Protein AF-A0A7T8GUB8-F1 (afdb_monomer)

Nearest PDB structures (foldseek):
  6sh2-assembly1_AAA  TM=8.951E-01  e=3.452E-13  Homo sapiens
  4cth-assembly1_A-2  TM=9.187E-01  e=1.047E-12  Homo sapiens
  5v48-assembly1_B  TM=8.991E-01  e=7.402E-12  Oryctolagus cuniculus
  6svy-assembly1_A  TM=8.932E-01  e=1.256E-11  Homo sapiens
  3dwb-assembly1_A  TM=8.932E-01  e=3.251E-11  Homo sapiens

Secondary structure (DSSP, 8-state):
-HHHHHTT--STTTEEEEEEEETTEEEEEEEEEEE---SS-HHHHTTGGGSHHHHHHHHHHHHHHHHTT--HHHHHHHHHHHHHHHHHHHHHSPPTTGGG-TTTT--EEEHHHHTTTSTT--HHHHHHHHS-TTT----TT-EEEES-HHHHHHHHHHHHHS-HHHHHHHHHHHHHHHHGGGS-HHHHHHHHHHHHHHH---SPPPHHHHHHHHGGGGHHHHHHHHHHHH-TT--TTSSHHHHHHT--

Sequence (248 aa):
MFKFRAAGHSTGYLLSFYISTDMKNSTYRVMAFDQAHLGLSREYLVKGFDAEYVNFYYDYMQRVAILLGATPEEAKKQMKESLLFEMKLAAASLPKEERRNASKLYNPMRLRDMDDLLPGVNFTNYVNKILTKDIIQVDEDERVIVGTPIYLRRLADILKKEPKRIVANYLLGRIAREGFFLLNKAAREISLSYRKNLTGTQADTPRWKKCVGASGTLGSVLGHLYMQIQHAGYGQVHQKGVQENSAR

Solvent-accessible surface area (backbone atoms only — not comparable to full-atom values): 14069 Å² total; per-residue (Å²): 106,69,71,42,43,77,72,71,45,80,67,31,70,76,40,26,74,48,79,41,67,31,92,92,42,78,91,40,75,34,48,34,35,33,56,43,61,68,95,60,60,48,86,42,38,64,54,36,78,80,28,67,69,42,47,51,50,51,54,44,47,25,54,52,36,36,76,74,69,40,51,73,69,53,15,53,54,55,41,49,51,22,48,55,50,50,28,51,54,30,62,46,38,82,58,74,74,73,62,68,44,61,74,76,35,60,40,75,44,34,33,58,64,47,27,79,32,29,71,96,46,63,46,39,62,52,48,39,70,72,39,56,70,92,80,47,76,68,59,48,74,42,68,30,33,34,38,38,60,67,27,40,39,45,47,36,58,47,61,75,70,50,57,68,65,45,58,50,51,32,53,50,52,54,52,51,60,71,50,32,85,77,52,58,70,69,47,43,50,54,53,41,55,41,40,26,75,74,71,64,48,88,69,79,78,57,67,68,62,51,53,57,57,65,48,53,87,44,44,69,62,54,49,51,51,47,46,56,70,78,42,74,81,66,72,88,72,68,65,60,66,57,59,60,63,74,74,110

Mean predicted aligned error: 7.18 Å

Foldseek 3Di:
DLVCLVVVHAPQAAKHWDWDQDPVHRVDIFIEIEQGDAPDALVQLLVPPVRPLLVLVLVLQLLLVVVVPDDSVRSNVLSVLLSVLSSLSSVLHDDPVVLVPVVLQFDKDFQLVCCVLAPPDNRQVVVCSNDDVVPDHDDRRGIHGYRCSSSSNSSNVSVVPDDPSSVVSNVVSVRSLVCLVVDDPSSVVSVQSSCCSVPVRDDDDDPVVVVVVVCCVVVVVVVVVCCCVVVVDDDPPPPVVVVVVVVD

Organism: Caligus rogercresseyi (NCBI:txid217165)

Structure (mmCIF, N/CA/C/O backbone):
data_AF-A0A7T8GUB8-F1
#
_entry.id   AF-A0A7T8GUB8-F1
#
loop_
_atom_site.group_PDB
_atom_site.id
_atom_site.type_symbol
_atom_site.label_atom_id
_atom_site.label_alt_id
_atom_site.label_comp_id
_atom_site.label_asym_id
_atom_site.label_entity_id
_atom_site.label_seq_id
_atom_site.pdbx_PDB_ins_code
_atom_site.Cartn_x
_atom_site.Cartn_y
_atom_site.Cartn_z
_atom_site.occupancy
_atom_site.B_iso_or_equiv
_atom_site.auth_seq_id
_atom_site.auth_comp_id
_atom_site.auth_asym_id
_atom_site.auth_atom_id
_atom_site.pdbx_PDB_model_num
ATOM 1 N N . MET A 1 1 ? -9.683 2.812 -8.225 1.00 63.81 1 MET A N 1
ATOM 2 C CA . MET A 1 1 ? -8.238 3.127 -8.259 1.00 63.81 1 MET A CA 1
ATOM 3 C C . MET A 1 1 ? -7.946 4.432 -9.009 1.00 63.81 1 MET A C 1
ATOM 5 O O . MET A 1 1 ? -7.454 5.348 -8.373 1.00 63.81 1 MET A O 1
ATOM 9 N N . PHE A 1 2 ? -8.323 4.598 -10.287 1.00 77.38 2 PHE A N 1
ATOM 10 C CA . PHE A 1 2 ? -8.011 5.825 -11.058 1.00 77.38 2 PHE A CA 1
ATOM 11 C C . PHE A 1 2 ? -8.540 7.138 -10.461 1.00 77.38 2 PHE A C 1
ATOM 13 O O . PHE A 1 2 ? -7.811 8.120 -10.418 1.00 77.38 2 PHE A O 1
ATOM 20 N N . LYS A 1 3 ? -9.772 7.149 -9.928 1.00 79.62 3 LYS A N 1
ATOM 21 C CA . LYS A 1 3 ? -10.324 8.333 -9.241 1.00 79.62 3 LYS A CA 1
ATOM 22 C C . LYS A 1 3 ? -9.452 8.786 -8.062 1.00 79.62 3 LYS A C 1
ATOM 24 O O . LYS A 1 3 ? -9.287 9.976 -7.848 1.00 79.62 3 LYS A O 1
ATOM 29 N N . PHE A 1 4 ? -8.860 7.837 -7.334 1.00 77.62 4 PHE A N 1
ATOM 30 C CA . PHE A 1 4 ? -7.972 8.136 -6.211 1.00 77.62 4 PHE A CA 1
ATOM 31 C C . PHE A 1 4 ? -6.640 8.711 -6.683 1.00 77.62 4 PHE A C 1
ATOM 33 O O . PHE A 1 4 ? -6.175 9.691 -6.114 1.00 77.62 4 PHE A O 1
ATOM 40 N N . ARG A 1 5 ? -6.081 8.176 -7.776 1.00 79.56 5 ARG A N 1
ATOM 41 C CA . ARG A 1 5 ? -4.874 8.732 -8.399 1.00 79.56 5 ARG A CA 1
ATOM 42 C C . ARG A 1 5 ? -5.082 10.172 -8.867 1.00 79.56 5 ARG A C 1
ATOM 44 O O . ARG A 1 5 ? -4.229 11.010 -8.604 1.00 79.56 5 ARG A O 1
ATOM 51 N N . ALA A 1 6 ? -6.217 10.459 -9.507 1.00 80.56 6 ALA A N 1
ATOM 52 C CA . ALA A 1 6 ? -6.576 11.814 -9.932 1.00 80.56 6 ALA A CA 1
ATOM 53 C C . ALA A 1 6 ? -6.726 12.785 -8.744 1.00 80.56 6 ALA A C 1
ATOM 55 O O . ALA A 1 6 ? -6.393 13.956 -8.866 1.00 80.56 6 ALA A O 1
ATOM 56 N N . ALA A 1 7 ? -7.161 12.287 -7.583 1.00 81.19 7 ALA A N 1
ATOM 57 C CA . ALA A 1 7 ? -7.207 13.040 -6.329 1.00 81.19 7 ALA A CA 1
ATOM 58 C C . ALA A 1 7 ? -5.852 13.103 -5.585 1.00 81.19 7 ALA A C 1
ATOM 60 O O . ALA A 1 7 ? -5.789 13.612 -4.470 1.00 81.19 7 ALA A O 1
ATOM 61 N N . GLY A 1 8 ? -4.768 12.587 -6.174 1.00 79.69 8 GLY A N 1
ATOM 62 C CA . GLY A 1 8 ? -3.418 12.642 -5.605 1.00 79.69 8 GLY A CA 1
ATOM 63 C C . GLY A 1 8 ? -3.060 11.507 -4.639 1.00 79.69 8 GLY A C 1
ATOM 64 O O . GLY A 1 8 ? -1.964 11.516 -4.086 1.00 79.69 8 GLY A O 1
ATOM 65 N N . HIS A 1 9 ? -3.928 10.511 -4.451 1.00 82.00 9 HIS A N 1
ATOM 66 C CA . HIS A 1 9 ? -3.636 9.358 -3.596 1.00 82.00 9 HIS A CA 1
ATOM 67 C C . HIS A 1 9 ? -2.752 8.317 -4.292 1.00 82.00 9 HIS A C 1
ATOM 69 O O . HIS A 1 9 ? -2.694 8.226 -5.526 1.00 82.00 9 HIS A O 1
ATOM 75 N N . SER A 1 10 ? -2.089 7.492 -3.477 1.00 78.12 10 SER A N 1
ATOM 76 C CA . SER A 1 10 ? -1.303 6.353 -3.947 1.00 78.12 10 SER A CA 1
ATOM 77 C C . SER A 1 10 ? -2.175 5.338 -4.696 1.00 78.12 10 SER A C 1
ATOM 79 O O . SER A 1 10 ? -3.361 5.168 -4.419 1.00 78.12 10 SER A O 1
ATOM 81 N N . THR A 1 11 ? -1.592 4.623 -5.656 1.00 78.12 11 THR A N 1
ATOM 82 C CA . THR A 1 11 ? -2.223 3.452 -6.291 1.00 78.12 11 THR A CA 1
ATOM 83 C C . THR A 1 11 ? -1.732 2.132 -5.693 1.00 78.12 11 THR A C 1
ATOM 85 O O . THR A 1 11 ? -2.279 1.082 -6.017 1.00 78.12 11 THR A O 1
ATOM 88 N N . GLY A 1 12 ? -0.763 2.180 -4.771 1.00 86.75 12 GLY A N 1
ATOM 89 C CA . GLY A 1 12 ? 0.000 1.037 -4.259 1.00 86.75 12 GLY A CA 1
ATOM 90 C C . GLY A 1 12 ? -0.728 0.068 -3.317 1.00 86.75 12 GLY A C 1
ATOM 91 O O . GLY A 1 12 ? -0.065 -0.685 -2.605 1.00 86.75 12 GLY A O 1
ATOM 92 N N . TYR A 1 13 ? -2.062 0.107 -3.238 1.00 91.62 13 TYR A N 1
ATOM 93 C CA . TYR A 1 13 ? -2.831 -0.634 -2.224 1.00 91.62 13 TYR A CA 1
ATOM 94 C C . TYR A 1 13 ? -3.116 -2.098 -2.583 1.00 91.62 13 TYR A C 1
ATOM 96 O O . TYR A 1 13 ? -3.301 -2.911 -1.688 1.00 91.62 13 TYR A O 1
ATOM 104 N N . LEU A 1 14 ? -3.189 -2.436 -3.875 1.00 94.06 14 LEU A N 1
ATOM 105 C CA . LEU A 1 14 ? -3.386 -3.821 -4.346 1.00 94.06 14 LEU A CA 1
ATOM 106 C C . LEU A 1 14 ? -2.170 -4.339 -5.109 1.00 94.06 14 LEU A C 1
ATOM 108 O O . LEU A 1 14 ? -1.840 -5.514 -5.017 1.00 94.06 14 LEU A O 1
ATOM 112 N N . LEU A 1 15 ? -1.486 -3.456 -5.823 1.00 93.38 15 LEU A N 1
ATOM 113 C CA . LEU A 1 15 ? -0.214 -3.695 -6.487 1.00 93.38 15 LEU A CA 1
ATOM 114 C C . LEU A 1 15 ? 0.552 -2.375 -6.473 1.00 93.38 15 LEU A C 1
ATOM 116 O O . LEU A 1 15 ? -0.067 -1.312 -6.558 1.00 93.38 15 LEU A O 1
ATOM 120 N N . SER A 1 16 ? 1.869 -2.434 -6.322 1.00 93.06 16 SER A N 1
ATOM 121 C CA . SER A 1 16 ? 2.723 -1.250 -6.383 1.00 93.06 16 SER A CA 1
ATOM 122 C C . SER A 1 16 ? 3.116 -0.966 -7.829 1.00 93.06 16 SER A C 1
ATOM 124 O O . SER A 1 16 ? 3.350 -1.901 -8.590 1.00 93.06 16 SER A O 1
ATOM 126 N N . PHE A 1 17 ? 3.187 0.313 -8.191 1.00 92.69 17 PHE A N 1
ATOM 127 C CA . PHE A 1 17 ? 3.698 0.798 -9.471 1.00 92.69 17 PHE A CA 1
ATOM 128 C C . PHE A 1 17 ? 4.631 1.975 -9.203 1.00 92.69 17 PHE A C 1
ATOM 130 O O . PHE A 1 17 ? 4.260 2.906 -8.480 1.00 92.69 17 PHE A O 1
ATOM 137 N N . TYR A 1 18 ? 5.829 1.940 -9.774 1.00 91.94 18 TYR A N 1
ATOM 138 C CA . TYR A 1 18 ? 6.814 3.008 -9.644 1.00 91.94 18 TYR A CA 1
ATOM 139 C C . TYR A 1 18 ? 7.793 2.993 -10.818 1.00 91.94 18 TYR A C 1
ATOM 141 O O . TYR A 1 18 ? 7.930 2.001 -11.526 1.00 91.94 18 TYR A O 1
ATOM 149 N N . ILE A 1 19 ? 8.494 4.107 -11.015 1.00 92.25 19 ILE A N 1
ATOM 150 C CA . ILE A 1 19 ? 9.602 4.203 -11.967 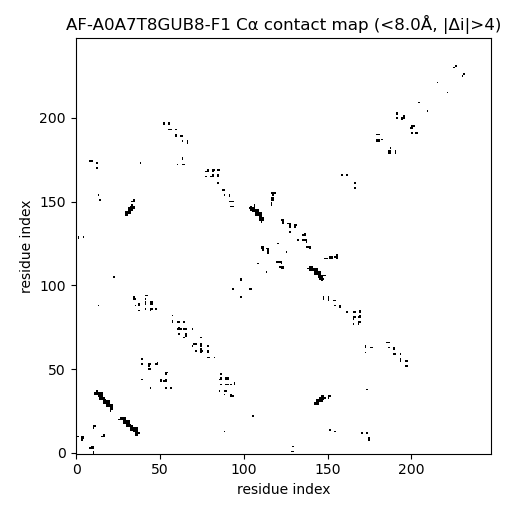1.00 92.25 19 ILE A CA 1
ATOM 151 C C . ILE A 1 19 ? 10.899 4.073 -11.174 1.00 92.25 19 ILE A C 1
ATOM 153 O O . ILE A 1 19 ? 11.121 4.814 -10.214 1.00 92.25 19 ILE A O 1
ATOM 157 N N . SER A 1 20 ? 11.763 3.143 -11.568 1.00 92.56 20 SER A N 1
ATOM 158 C CA . SER A 1 20 ? 13.071 2.937 -10.943 1.00 92.56 20 SER A CA 1
ATOM 159 C C . SER A 1 20 ? 14.186 2.901 -11.978 1.00 92.56 20 SER A C 1
ATOM 161 O O . SER A 1 20 ? 13.948 2.843 -13.180 1.00 92.56 20 SER A O 1
ATOM 163 N N . THR A 1 21 ? 15.431 2.968 -11.516 1.00 95.00 21 THR A N 1
ATOM 164 C CA . THR A 1 21 ? 16.591 2.648 -12.359 1.00 95.00 21 THR A CA 1
ATOM 165 C C . THR A 1 21 ? 16.577 1.160 -12.704 1.00 95.00 21 THR A C 1
ATOM 167 O O . THR A 1 21 ? 16.262 0.342 -11.835 1.00 95.00 21 THR A O 1
ATOM 170 N N . ASP A 1 22 ? 16.912 0.798 -13.942 1.00 95.25 22 ASP A N 1
ATOM 171 C CA . ASP A 1 22 ? 17.084 -0.608 -14.306 1.00 95.25 22 ASP A CA 1
ATOM 172 C C . ASP A 1 22 ? 18.347 -1.165 -13.633 1.00 95.25 22 ASP A C 1
ATOM 174 O O . ASP A 1 22 ? 19.455 -0.661 -13.811 1.00 95.25 22 ASP A O 1
ATOM 178 N N . MET A 1 23 ? 18.175 -2.228 -12.846 1.00 91.44 23 MET A N 1
ATOM 179 C CA . MET A 1 23 ? 19.258 -2.870 -12.101 1.00 91.44 23 MET A CA 1
ATOM 180 C C . MET A 1 23 ? 20.385 -3.395 -13.003 1.00 91.44 23 MET A C 1
ATOM 182 O O . MET A 1 23 ? 21.532 -3.446 -12.566 1.00 91.44 23 MET A O 1
ATOM 186 N N . LYS A 1 24 ? 20.077 -3.796 -14.243 1.00 93.31 24 LYS A N 1
ATOM 187 C CA . LYS A 1 24 ? 21.077 -4.290 -15.204 1.00 93.31 24 LYS A CA 1
ATOM 188 C C . LYS A 1 24 ? 21.589 -3.207 -16.151 1.00 93.31 24 LYS A C 1
ATOM 190 O O . LYS A 1 24 ? 22.562 -3.452 -16.857 1.00 93.31 24 LYS A O 1
ATOM 195 N N . ASN A 1 25 ? 20.955 -2.037 -16.181 1.00 93.75 25 ASN A N 1
ATOM 196 C CA . ASN A 1 25 ? 21.398 -0.918 -16.999 1.00 93.75 25 ASN A CA 1
ATOM 197 C C . ASN A 1 25 ? 21.061 0.422 -16.335 1.00 93.75 25 ASN A C 1
ATOM 199 O O . ASN A 1 25 ? 19.977 0.976 -16.512 1.00 93.75 25 ASN A O 1
ATOM 203 N N . SER A 1 26 ? 22.017 0.965 -15.585 1.00 93.12 26 SER A N 1
ATOM 204 C CA . SER A 1 26 ? 21.800 2.153 -14.756 1.00 93.12 26 SER A CA 1
ATOM 205 C C . SER A 1 26 ? 21.545 3.445 -15.538 1.00 93.12 26 SER A C 1
ATOM 207 O O . SER A 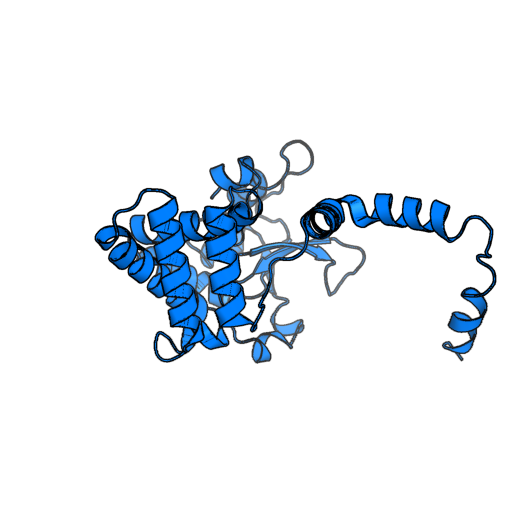1 26 ? 21.117 4.432 -14.937 1.00 93.12 26 SER A O 1
ATOM 209 N N . THR A 1 27 ? 21.766 3.451 -16.857 1.00 95.44 27 THR A N 1
ATOM 210 C CA . THR A 1 27 ? 21.468 4.601 -17.723 1.00 95.44 27 THR A CA 1
ATOM 211 C C . THR A 1 27 ? 19.989 4.688 -18.107 1.00 95.44 27 THR A C 1
ATOM 213 O O . THR A 1 27 ? 19.546 5.745 -18.553 1.00 95.44 27 THR A O 1
ATOM 216 N N . TYR A 1 28 ? 19.206 3.624 -17.880 1.00 93.62 28 TYR A N 1
ATOM 217 C CA . TYR A 1 28 ? 17.780 3.574 -18.199 1.00 93.62 28 TYR A CA 1
ATOM 218 C C . TYR A 1 28 ? 16.902 3.601 -16.947 1.00 93.62 28 TYR A C 1
ATOM 220 O O . TYR A 1 28 ? 17.217 3.043 -15.889 1.00 93.62 28 TYR A O 1
ATOM 228 N N . ARG A 1 29 ? 15.738 4.234 -17.100 1.00 94.25 29 ARG A N 1
ATOM 229 C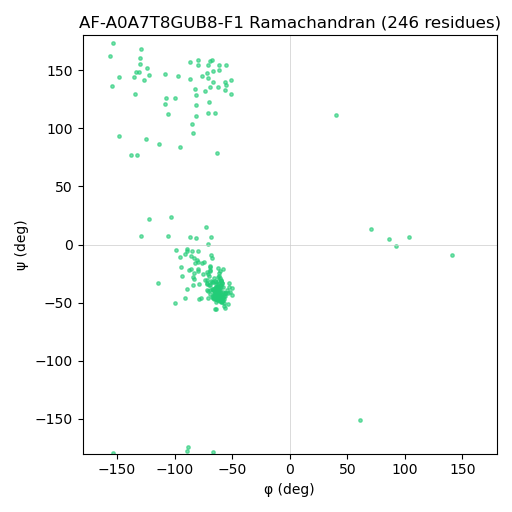 CA . ARG A 1 29 ? 14.612 4.102 -16.175 1.00 94.25 29 ARG A CA 1
ATOM 230 C C . ARG A 1 29 ? 13.639 3.077 -16.730 1.00 94.25 29 ARG A C 1
ATOM 232 O O . ARG A 1 29 ? 13.461 2.986 -17.938 1.00 94.25 29 ARG A O 1
ATOM 239 N N . VAL A 1 30 ? 13.017 2.322 -15.839 1.00 95.38 30 VAL A N 1
ATOM 240 C CA . VAL A 1 30 ? 12.049 1.289 -16.191 1.00 95.38 30 VAL A CA 1
ATOM 241 C C . VAL A 1 30 ? 10.843 1.389 -15.272 1.00 95.38 30 VAL A C 1
ATOM 243 O O . VAL A 1 30 ? 10.968 1.723 -14.087 1.00 95.38 30 VAL A O 1
ATOM 246 N N . MET A 1 31 ? 9.667 1.117 -15.826 1.00 95.38 31 MET A N 1
ATOM 247 C CA . MET A 1 31 ? 8.465 0.937 -15.027 1.00 95.38 31 MET A CA 1
ATOM 248 C C . MET A 1 31 ? 8.527 -0.403 -14.305 1.00 95.38 31 MET A C 1
ATOM 250 O O . MET A 1 31 ? 8.843 -1.439 -14.894 1.00 95.38 31 MET A O 1
ATOM 254 N N . ALA A 1 32 ? 8.227 -0.370 -13.016 1.00 95.62 32 ALA A N 1
ATOM 255 C CA . ALA A 1 32 ? 8.290 -1.523 -12.150 1.00 95.62 32 ALA A CA 1
ATOM 256 C C . ALA A 1 32 ? 6.967 -1.732 -11.415 1.00 95.62 32 ALA A C 1
ATOM 258 O O . ALA A 1 32 ? 6.320 -0.780 -10.965 1.00 95.62 32 ALA A O 1
ATOM 259 N N . PHE A 1 33 ? 6.600 -3.001 -11.272 1.00 96.50 33 PHE A N 1
ATOM 260 C CA . PHE A 1 33 ? 5.429 -3.448 -10.533 1.00 96.50 33 PHE A CA 1
ATOM 261 C C . PHE A 1 33 ? 5.822 -4.414 -9.433 1.00 96.50 33 PHE A C 1
ATOM 263 O O . PHE A 1 33 ? 6.725 -5.229 -9.609 1.00 96.50 33 PHE A O 1
ATOM 270 N N . ASP A 1 34 ? 5.120 -4.379 -8.308 1.00 96.25 34 ASP A N 1
ATOM 271 C CA . ASP A 1 34 ? 5.412 -5.284 -7.199 1.00 96.25 34 ASP A CA 1
ATOM 272 C C . ASP A 1 34 ? 4.180 -5.552 -6.323 1.00 96.25 34 ASP A C 1
ATOM 274 O O . ASP A 1 34 ? 3.083 -5.042 -6.568 1.00 96.25 34 ASP A O 1
ATOM 278 N N . GLN A 1 35 ? 4.368 -6.365 -5.284 1.00 96.25 35 GLN A N 1
ATOM 279 C CA . GLN A 1 35 ? 3.373 -6.612 -4.249 1.00 96.25 35 GLN A CA 1
ATOM 280 C C . GLN A 1 35 ? 2.887 -5.321 -3.569 1.00 96.25 35 GLN A C 1
ATOM 282 O O . GLN A 1 35 ? 3.586 -4.307 -3.539 1.00 96.25 35 GLN A O 1
ATOM 287 N N . ALA A 1 36 ? 1.668 -5.358 -3.024 1.00 95.38 36 ALA A N 1
ATOM 288 C CA . ALA A 1 36 ? 1.043 -4.202 -2.385 1.00 95.38 36 ALA A CA 1
ATOM 289 C C . ALA A 1 36 ? 1.816 -3.679 -1.166 1.00 95.38 36 ALA A C 1
ATOM 291 O O . ALA A 1 36 ? 2.465 -4.429 -0.430 1.00 95.38 36 ALA A O 1
ATOM 292 N N . HIS A 1 37 ? 1.624 -2.391 -0.878 1.00 93.19 37 HIS A N 1
ATOM 293 C CA . HIS A 1 37 ? 1.975 -1.815 0.414 1.00 93.19 37 HIS A CA 1
ATOM 294 C C . HIS A 1 37 ? 0.881 -2.104 1.449 1.00 93.19 37 HIS A C 1
ATOM 296 O O . HIS A 1 37 ? -0.211 -1.524 1.423 1.00 93.19 37 HIS A O 1
ATOM 302 N N . LEU A 1 38 ? 1.208 -2.964 2.410 1.00 95.00 38 LEU A N 1
ATOM 303 C CA . LEU A 1 38 ? 0.328 -3.335 3.517 1.00 95.00 38 LEU A CA 1
ATOM 304 C C . LEU A 1 38 ? 0.324 -2.264 4.618 1.00 95.00 38 LEU A C 1
ATOM 306 O O . LEU A 1 38 ? 1.266 -1.483 4.773 1.00 95.00 38 LEU A O 1
ATOM 310 N N . GLY A 1 39 ? -0.756 -2.193 5.390 1.00 92.75 39 GLY A N 1
ATOM 311 C CA . GLY A 1 39 ? -0.904 -1.250 6.497 1.00 92.75 39 GLY A CA 1
ATOM 312 C C . GLY A 1 39 ? -0.200 -1.649 7.774 1.00 92.75 39 GLY A C 1
ATOM 313 O O . GLY A 1 39 ? 0.132 -0.787 8.593 1.00 92.75 39 GLY A O 1
ATOM 314 N N . LEU A 1 40 ? 0.059 -2.935 7.918 1.00 94.88 40 LEU A N 1
ATOM 315 C CA . LEU A 1 40 ? 0.895 -3.499 8.954 1.00 94.88 40 LEU A CA 1
ATOM 316 C C . LEU A 1 40 ? 1.899 -4.436 8.281 1.00 94.88 40 LEU A C 1
ATOM 318 O O . LEU A 1 40 ? 1.661 -4.922 7.176 1.00 94.88 40 LEU A O 1
ATOM 322 N N . SER A 1 41 ? 3.042 -4.666 8.924 1.00 94.44 41 SER A N 1
ATOM 323 C CA . SER A 1 41 ? 4.061 -5.562 8.377 1.00 94.44 41 SER A CA 1
ATOM 324 C C . SER A 1 41 ? 3.473 -6.945 8.099 1.00 94.44 41 SER A C 1
ATOM 326 O O . SER A 1 41 ? 2.719 -7.480 8.919 1.00 94.44 41 SER A O 1
ATOM 328 N N . ARG A 1 42 ? 3.868 -7.546 6.971 1.00 95.56 42 ARG A N 1
ATOM 329 C CA . ARG A 1 42 ? 3.455 -8.900 6.584 1.00 95.56 42 ARG A CA 1
ATOM 330 C C . ARG A 1 42 ? 3.666 -9.891 7.725 1.00 95.56 42 ARG A C 1
ATOM 332 O O . ARG A 1 42 ? 2.779 -10.686 8.001 1.00 95.56 42 ARG A O 1
ATOM 339 N N . GLU A 1 43 ? 4.809 -9.805 8.407 1.00 95.00 43 GLU A N 1
ATOM 340 C CA . GLU A 1 43 ? 5.215 -10.722 9.480 1.00 95.00 43 GLU A CA 1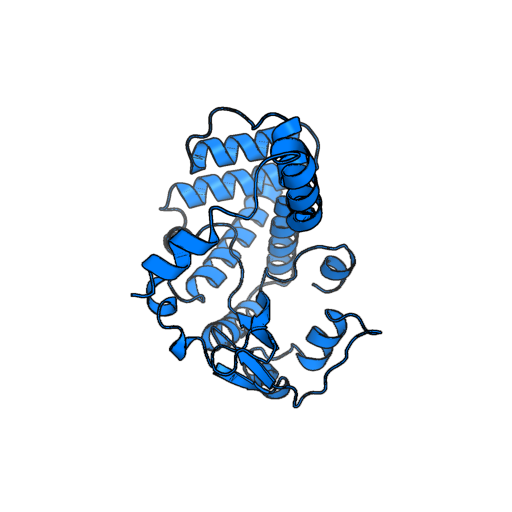
ATOM 341 C C . GLU A 1 43 ? 4.246 -10.731 10.675 1.00 95.00 43 GLU A C 1
ATOM 343 O O . GLU A 1 43 ? 4.194 -11.718 11.405 1.00 95.00 43 GLU A O 1
ATOM 348 N N . TYR A 1 44 ? 3.463 -9.663 10.861 1.00 96.31 44 TYR A N 1
ATOM 349 C CA . TYR A 1 44 ? 2.380 -9.621 11.843 1.00 96.31 44 TYR A CA 1
ATOM 350 C C . TYR A 1 44 ? 1.054 -10.084 11.242 1.00 96.31 44 TYR A C 1
ATOM 352 O O . TYR A 1 44 ? 0.375 -10.910 11.839 1.00 96.31 44 TYR A O 1
ATOM 360 N N . LEU A 1 45 ? 0.701 -9.604 10.045 1.00 97.56 45 LEU A N 1
ATOM 361 C CA . LEU A 1 45 ? -0.578 -9.931 9.403 1.00 97.56 45 LEU A CA 1
ATOM 362 C C . LEU A 1 45 ? -0.749 -11.431 9.135 1.00 97.56 45 LEU A C 1
ATOM 364 O O . LEU A 1 45 ? -1.854 -11.944 9.281 1.00 97.56 45 LEU A O 1
ATOM 368 N N . VAL A 1 46 ? 0.327 -12.151 8.800 1.00 97.19 46 VAL A N 1
ATOM 369 C CA . VAL A 1 46 ? 0.259 -13.611 8.594 1.00 97.19 46 VAL A CA 1
ATOM 370 C C . VAL A 1 46 ? 0.005 -14.399 9.883 1.00 97.19 46 VAL A C 1
ATOM 372 O O . VAL A 1 46 ? -0.428 -15.542 9.803 1.00 97.19 46 VAL A O 1
ATOM 375 N N . LYS A 1 47 ? 0.240 -13.800 11.060 1.00 96.81 47 LYS A N 1
ATOM 376 C CA . LYS A 1 47 ? -0.063 -14.400 12.373 1.00 96.81 47 LYS A CA 1
ATOM 377 C C . LYS A 1 47 ? -1.512 -14.160 12.812 1.00 96.81 47 LYS A C 1
ATOM 379 O O . LYS A 1 47 ? -1.957 -14.737 13.794 1.00 96.81 47 LYS A O 1
ATOM 384 N N . GLY A 1 48 ? -2.250 -13.302 12.106 1.00 96.19 48 GLY A N 1
ATOM 385 C CA . GLY A 1 48 ? -3.635 -12.975 12.429 1.00 96.19 48 GLY A CA 1
ATOM 386 C C . GLY A 1 48 ? -3.825 -12.342 13.805 1.00 96.19 48 GLY A C 1
ATOM 387 O O . GLY A 1 48 ? -2.951 -11.634 14.300 1.00 96.19 48 GLY A O 1
ATOM 388 N N . PHE A 1 49 ? -4.999 -12.562 14.399 1.00 96.12 49 PHE A N 1
ATOM 389 C CA . PHE A 1 49 ? -5.402 -11.931 15.661 1.00 96.12 49 PHE A CA 1
ATOM 390 C C . PHE A 1 49 ? -4.594 -12.399 16.883 1.00 96.12 49 PHE A C 1
ATOM 392 O O . PHE A 1 49 ? -4.695 -11.768 17.931 1.00 96.12 49 PHE A O 1
ATOM 399 N N . ASP A 1 50 ? -3.753 -13.427 16.750 1.00 93.88 50 ASP A N 1
ATOM 400 C CA . ASP A 1 50 ? -2.828 -13.848 17.810 1.00 93.88 50 ASP A CA 1
ATOM 401 C C . ASP A 1 50 ? -1.672 -12.850 17.985 1.00 93.88 50 ASP A C 1
ATOM 403 O O . ASP A 1 50 ? -1.069 -12.752 19.053 1.00 93.88 50 ASP A O 1
ATOM 407 N N . ALA A 1 51 ? -1.357 -12.067 16.947 1.00 94.06 51 ALA A N 1
ATOM 408 C CA . ALA A 1 51 ? -0.401 -10.977 17.060 1.00 94.06 51 ALA A CA 1
ATOM 409 C C . ALA A 1 51 ? -1.072 -9.731 17.653 1.00 94.06 51 ALA A C 1
ATOM 411 O O . ALA A 1 51 ? -1.966 -9.135 17.052 1.00 94.06 51 ALA A O 1
ATOM 412 N N . GLU A 1 52 ? -0.567 -9.264 18.793 1.00 94.38 52 GLU A N 1
ATOM 413 C CA . GLU A 1 52 ? -1.066 -8.069 19.486 1.00 94.38 52 GLU A CA 1
ATOM 414 C C . GLU A 1 52 ? -1.152 -6.838 18.560 1.00 94.38 52 GLU A C 1
ATOM 416 O O . GLU A 1 52 ? -2.163 -6.135 18.518 1.00 94.38 52 GLU A O 1
ATOM 421 N N . TYR A 1 53 ? -0.145 -6.645 17.702 1.00 95.31 53 TYR A N 1
ATOM 422 C CA . TYR A 1 53 ? -0.110 -5.560 16.718 1.00 95.31 53 TYR A CA 1
ATOM 423 C C . TYR A 1 53 ? -1.266 -5.587 15.706 1.00 95.31 53 TYR A C 1
ATOM 425 O O . TYR A 1 53 ? -1.676 -4.530 15.217 1.00 95.31 53 TYR A O 1
ATOM 433 N N . VAL A 1 54 ? -1.812 -6.768 15.393 1.00 97.50 54 VAL A N 1
ATOM 434 C CA . VAL A 1 54 ? -2.987 -6.907 14.519 1.00 97.50 54 VAL A CA 1
ATOM 435 C C . VAL A 1 54 ? -4.239 -6.41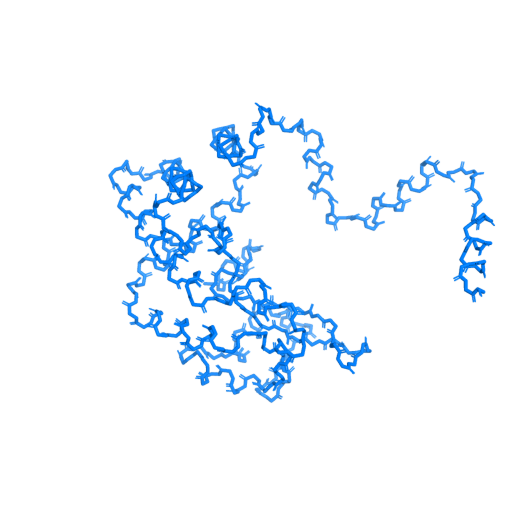5 15.241 1.00 97.50 54 VAL A C 1
ATOM 437 O O . VAL A 1 54 ? -5.035 -5.697 14.638 1.00 97.50 54 VAL A O 1
ATOM 440 N N . ASN A 1 55 ? -4.377 -6.694 16.541 1.00 96.94 55 ASN A N 1
ATOM 441 C CA . ASN A 1 55 ? -5.476 -6.162 17.354 1.00 96.94 55 ASN A CA 1
ATOM 442 C C . ASN A 1 55 ? -5.415 -4.635 17.470 1.00 96.94 55 ASN A C 1
ATOM 444 O O . ASN A 1 55 ? -6.431 -3.966 17.280 1.00 96.94 55 ASN A O 1
ATOM 448 N N . PHE A 1 56 ? -4.228 -4.061 17.693 1.00 96.50 56 PHE A N 1
ATOM 449 C CA . PHE A 1 56 ? -4.056 -2.603 17.697 1.00 96.50 56 PHE A CA 1
ATOM 450 C C . PHE A 1 56 ? -4.419 -1.969 16.358 1.00 96.50 56 PHE A C 1
ATOM 452 O O . PHE A 1 56 ? -5.016 -0.893 16.311 1.00 96.50 56 PHE A O 1
ATOM 459 N N . TYR A 1 57 ? -4.064 -2.631 15.260 1.00 96.88 57 TYR A N 1
ATOM 460 C CA . TYR A 1 57 ? -4.408 -2.156 13.930 1.00 96.88 57 TYR A CA 1
ATOM 461 C C . TYR A 1 57 ? -5.913 -2.259 13.655 1.00 96.88 57 TYR A C 1
ATOM 463 O O . TYR A 1 57 ? -6.501 -1.328 13.107 1.00 96.88 57 TYR A O 1
ATOM 471 N N . TYR A 1 58 ? -6.558 -3.331 14.111 1.00 97.38 58 TYR A N 1
ATOM 472 C CA . TYR A 1 58 ? -8.002 -3.502 14.008 1.00 97.38 58 TYR A CA 1
ATOM 473 C C . TYR A 1 58 ? -8.792 -2.460 14.820 1.00 97.38 58 TYR A C 1
ATOM 475 O O . TYR A 1 58 ? -9.770 -1.899 14.321 1.00 97.38 58 TYR A O 1
ATOM 483 N N . ASP A 1 59 ? -8.372 -2.157 16.053 1.00 96.69 59 ASP A N 1
ATOM 484 C CA . ASP A 1 59 ? -8.943 -1.064 16.860 1.00 96.69 59 ASP A CA 1
ATOM 485 C C . ASP A 1 59 ? -8.787 0.287 16.147 1.00 96.69 59 ASP A C 1
ATOM 487 O O . ASP A 1 59 ? -9.758 1.032 16.001 1.00 96.69 59 ASP A O 1
ATOM 491 N N . TYR A 1 60 ? -7.600 0.564 15.598 1.00 95.44 60 TYR A N 1
ATOM 492 C CA . TYR A 1 60 ? -7.361 1.773 14.810 1.00 95.44 60 TYR A CA 1
ATOM 493 C C . TYR A 1 60 ? -8.318 1.890 13.613 1.00 95.44 60 TYR A C 1
ATOM 495 O O . TYR A 1 60 ? -8.928 2.943 13.422 1.00 95.44 60 TYR A O 1
ATOM 503 N N . MET A 1 61 ? -8.494 0.816 12.836 1.00 96.12 61 MET A N 1
ATOM 504 C CA . MET A 1 61 ? -9.414 0.795 11.691 1.00 96.12 61 MET A CA 1
ATOM 505 C C . MET A 1 61 ? -10.862 1.086 12.109 1.00 96.12 61 MET A C 1
ATOM 507 O O . MET A 1 61 ? -11.542 1.874 11.452 1.00 96.12 61 MET A O 1
ATOM 511 N N . GLN A 1 62 ? -11.328 0.502 13.217 1.00 97.12 62 GLN A N 1
ATOM 512 C CA . GLN A 1 62 ? -12.679 0.747 13.737 1.00 97.12 62 GLN A CA 1
ATOM 513 C C . GLN A 1 62 ? -12.868 2.207 14.156 1.00 97.12 62 GLN A C 1
ATOM 515 O O . GLN A 1 62 ? -13.844 2.838 13.755 1.00 97.12 62 GLN A O 1
ATOM 520 N N . ARG A 1 63 ? -11.915 2.778 14.902 1.00 95.56 63 ARG A N 1
ATOM 521 C CA . ARG A 1 63 ? -11.979 4.185 15.335 1.00 95.56 63 ARG A CA 1
ATOM 522 C C . ARG A 1 63 ? -11.954 5.154 14.159 1.00 95.56 63 ARG A C 1
ATOM 524 O O . ARG A 1 63 ? -12.666 6.153 14.181 1.00 95.56 63 ARG A O 1
ATOM 531 N N . VAL A 1 64 ? -11.163 4.850 13.129 1.00 94.12 64 VAL A N 1
ATOM 532 C CA . VAL A 1 64 ? -11.145 5.596 11.862 1.00 94.12 64 VAL A CA 1
ATOM 533 C C . VAL A 1 64 ? -12.522 5.561 11.203 1.00 94.12 64 VAL A C 1
ATOM 535 O O . VAL A 1 64 ? -13.043 6.614 10.850 1.00 94.12 64 VAL A O 1
ATOM 538 N N . ALA A 1 65 ? -13.131 4.381 11.074 1.00 95.25 65 ALA A N 1
ATOM 539 C CA . ALA A 1 65 ? -14.451 4.239 10.464 1.00 95.25 65 ALA A CA 1
ATOM 540 C C . ALA A 1 65 ? -15.537 4.997 11.247 1.00 95.25 65 ALA A C 1
ATOM 542 O O . ALA A 1 65 ? -16.336 5.708 10.642 1.00 95.25 65 ALA A O 1
ATOM 543 N N . ILE A 1 66 ? -15.523 4.907 12.581 1.00 96.12 66 ILE A N 1
ATOM 544 C CA . ILE A 1 66 ? -16.460 5.630 13.457 1.00 96.12 66 ILE A CA 1
ATOM 545 C C . ILE A 1 66 ? -16.280 7.144 13.319 1.00 96.12 66 ILE A C 1
ATOM 547 O O . ILE A 1 66 ? -17.261 7.867 13.172 1.00 96.12 66 ILE A O 1
ATOM 551 N N . LEU A 1 67 ? -15.034 7.637 13.297 1.00 93.88 67 LEU A N 1
ATOM 552 C CA . LEU A 1 67 ? -14.763 9.065 13.098 1.00 93.88 67 LEU A CA 1
ATOM 553 C C . LEU A 1 67 ? -15.307 9.573 11.752 1.00 93.88 67 LEU A C 1
ATOM 555 O O . LEU A 1 67 ? -15.698 10.732 11.646 1.00 93.88 67 LEU A O 1
ATOM 559 N N . LEU A 1 68 ? -15.335 8.710 10.735 1.00 92.38 68 LEU A N 1
ATOM 560 C CA . LEU A 1 68 ? -15.872 9.008 9.407 1.00 92.38 68 LEU A CA 1
ATOM 561 C C . LEU A 1 68 ? -17.387 8.759 9.283 1.00 92.38 68 LEU A C 1
ATOM 563 O O . LEU A 1 68 ? -17.927 8.898 8.188 1.00 92.38 68 LEU A O 1
ATOM 567 N N . GLY A 1 69 ? -18.071 8.430 10.385 1.00 94.31 69 GLY A N 1
ATOM 568 C CA . GLY A 1 69 ? -19.532 8.354 10.463 1.00 94.31 69 GLY A CA 1
ATOM 569 C C . GLY A 1 69 ? -20.136 6.948 10.446 1.00 94.31 69 GLY A C 1
ATOM 570 O O . GLY A 1 69 ? -21.356 6.837 10.390 1.00 94.31 69 GLY A O 1
ATOM 571 N N . ALA A 1 70 ? -19.333 5.880 10.496 1.00 96.62 70 ALA A N 1
ATOM 572 C CA . ALA A 1 70 ? -19.866 4.521 10.634 1.00 96.62 70 ALA A CA 1
ATOM 573 C C . ALA A 1 70 ? -20.410 4.271 12.050 1.00 96.62 70 ALA A C 1
ATOM 575 O O . ALA A 1 70 ? -19.843 4.760 13.033 1.00 96.62 70 ALA A O 1
ATOM 576 N N . THR A 1 71 ? -21.453 3.445 12.180 1.00 98.25 71 THR A N 1
ATOM 577 C CA . THR A 1 71 ? -21.874 2.979 13.512 1.00 98.25 71 THR A CA 1
ATOM 578 C C . THR A 1 71 ? -20.833 2.019 14.107 1.00 98.25 71 THR A C 1
ATOM 580 O O . THR A 1 71 ? -20.063 1.404 13.358 1.00 98.25 71 THR A O 1
ATOM 583 N N . PRO A 1 72 ? -20.777 1.837 15.440 1.00 97.94 72 PRO A N 1
ATOM 584 C CA . PRO A 1 72 ? -19.864 0.874 16.060 1.00 97.94 72 PRO A CA 1
ATOM 585 C C . PRO A 1 72 ? -20.008 -0.553 15.507 1.00 97.94 72 PRO A C 1
ATOM 587 O O . PRO A 1 72 ? -19.009 -1.243 15.283 1.00 97.94 72 PRO A O 1
ATOM 590 N N . GLU A 1 73 ? -21.236 -0.991 15.232 1.00 98.12 73 GLU A N 1
ATOM 591 C CA . GLU A 1 73 ? -21.546 -2.315 14.688 1.00 98.12 73 GLU A CA 1
ATOM 592 C C . GLU A 1 73 ? -21.032 -2.462 13.252 1.00 98.12 73 GLU A C 1
ATOM 594 O O . GLU A 1 73 ? -20.401 -3.468 12.906 1.00 9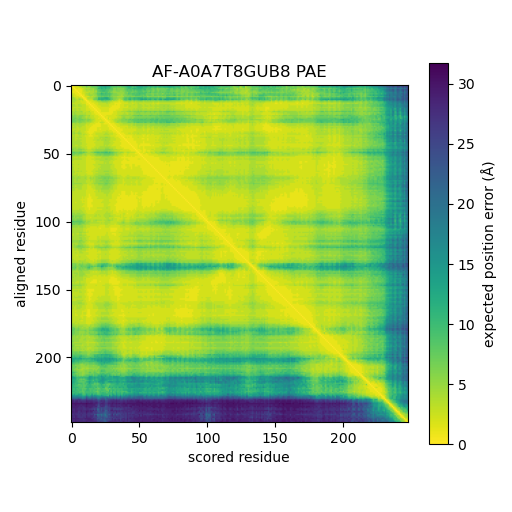8.12 73 GLU A O 1
ATOM 599 N N . GLU A 1 74 ? -21.261 -1.441 12.421 1.00 97.38 74 GLU A N 1
ATOM 600 C CA . GLU A 1 74 ? -20.768 -1.400 11.047 1.00 97.38 74 GLU A CA 1
ATOM 601 C C . GLU A 1 74 ? -19.245 -1.353 11.002 1.00 97.38 74 GLU A C 1
ATOM 603 O O . GLU A 1 74 ? -18.636 -2.120 10.254 1.00 97.38 74 GLU A O 1
ATOM 608 N N . ALA A 1 75 ? -18.629 -0.498 11.821 1.00 97.69 75 ALA A N 1
ATOM 609 C CA . ALA A 1 75 ? -17.184 -0.372 11.921 1.00 97.69 75 ALA A CA 1
ATOM 610 C C . ALA A 1 75 ? -16.553 -1.710 12.317 1.00 97.69 75 ALA A C 1
ATOM 612 O O . ALA A 1 75 ? -15.642 -2.181 11.636 1.00 97.69 75 ALA A O 1
ATOM 613 N N . LYS A 1 76 ? -17.084 -2.377 13.348 1.00 98.19 76 LYS A N 1
ATOM 614 C CA . LYS A 1 76 ? -16.619 -3.700 13.780 1.00 98.19 76 LYS A CA 1
ATOM 615 C C . LYS A 1 76 ? -16.708 -4.718 12.641 1.00 98.19 76 LYS A C 1
ATOM 617 O O . LYS A 1 76 ? -15.721 -5.364 12.295 1.00 98.19 76 LYS A O 1
ATOM 622 N N . LYS A 1 77 ? -17.872 -4.850 12.005 1.00 98.25 77 LYS A N 1
ATOM 623 C CA . LYS A 1 77 ? -18.064 -5.841 10.937 1.00 98.25 77 LYS A CA 1
ATOM 624 C C . LYS A 1 77 ? -17.189 -5.548 9.713 1.00 98.25 77 LYS A C 1
ATOM 626 O O . LYS A 1 77 ? -16.400 -6.396 9.296 1.00 98.25 77 LYS A O 1
ATOM 631 N N . GLN A 1 78 ? -17.305 -4.347 9.153 1.00 98.06 78 GLN A N 1
ATOM 632 C CA . GLN A 1 78 ? -16.691 -3.999 7.870 1.00 98.06 78 GLN A CA 1
ATOM 633 C C . GLN A 1 78 ? -15.168 -3.859 7.977 1.00 98.06 78 GLN A C 1
ATOM 635 O O . GLN A 1 78 ? -14.449 -4.213 7.037 1.00 98.06 78 GLN A O 1
ATOM 640 N N . MET A 1 79 ? -14.644 -3.383 9.114 1.00 97.94 79 MET A N 1
ATOM 641 C CA . MET A 1 79 ? -13.192 -3.321 9.315 1.00 97.94 79 MET A CA 1
ATOM 642 C C . MET A 1 79 ? -12.594 -4.703 9.559 1.00 97.94 79 MET A C 1
ATOM 644 O O . MET A 1 79 ? -11.468 -4.943 9.131 1.00 97.94 79 MET A O 1
ATOM 648 N N . LYS A 1 80 ? -13.345 -5.640 10.158 1.00 98.50 80 LYS A N 1
ATOM 649 C CA . LYS A 1 80 ? -12.889 -7.028 10.305 1.00 98.50 80 LYS A CA 1
ATOM 650 C C . LYS A 1 80 ? -12.774 -7.698 8.943 1.00 98.50 80 LYS A C 1
ATOM 652 O O . LYS A 1 80 ? -11.752 -8.308 8.650 1.00 98.50 80 LYS A O 1
ATOM 657 N N . GLU A 1 81 ? -13.786 -7.535 8.094 1.00 98.62 81 GLU A N 1
ATOM 658 C CA . GLU A 1 81 ? -13.765 -8.007 6.704 1.00 98.62 81 GLU A CA 1
ATOM 659 C C . GLU A 1 81 ? -12.582 -7.408 5.924 1.00 98.62 81 GLU A C 1
ATOM 661 O O . GLU A 1 81 ? -11.848 -8.129 5.249 1.00 98.62 81 GLU A O 1
ATOM 666 N N . SER A 1 82 ? -12.341 -6.102 6.082 1.00 98.31 82 SER A N 1
ATOM 667 C CA . SER A 1 82 ? -11.232 -5.396 5.425 1.00 98.31 82 SER A CA 1
ATOM 668 C C . SER A 1 82 ? -9.857 -5.870 5.916 1.00 98.31 82 SER A C 1
ATOM 670 O O . SER A 1 82 ? -8.931 -6.012 5.118 1.00 98.31 82 SER A O 1
ATOM 672 N N . LEU A 1 83 ? -9.714 -6.152 7.214 1.00 98.44 83 LEU A N 1
ATOM 673 C CA . LEU A 1 83 ? -8.480 -6.687 7.790 1.00 98.44 83 LEU A CA 1
ATOM 674 C C . LEU A 1 83 ? -8.221 -8.127 7.335 1.00 98.44 83 LEU A C 1
ATOM 676 O O . LEU A 1 83 ? -7.099 -8.454 6.959 1.00 98.44 83 LEU A O 1
ATOM 680 N N . LEU A 1 84 ? -9.251 -8.975 7.303 1.00 98.56 84 LEU A N 1
ATOM 681 C CA . LEU A 1 84 ? -9.137 -10.339 6.778 1.00 98.56 84 LEU A CA 1
ATOM 682 C C . LEU A 1 84 ? -8.732 -10.340 5.298 1.00 98.56 84 LEU A C 1
ATOM 684 O O . LEU A 1 84 ? -7.932 -11.176 4.878 1.00 98.56 84 LEU A O 1
ATOM 688 N N . PHE A 1 85 ? -9.240 -9.387 4.514 1.00 98.69 85 PHE A N 1
ATOM 689 C CA . PHE A 1 85 ? -8.788 -9.175 3.143 1.00 98.69 85 PHE A CA 1
ATOM 690 C C . PHE A 1 85 ? -7.301 -8.790 3.083 1.00 98.69 85 PHE A C 1
ATOM 692 O O . PHE A 1 85 ? -6.536 -9.413 2.347 1.00 98.69 85 PHE A O 1
ATOM 699 N N . GLU A 1 86 ? -6.851 -7.838 3.904 1.00 98.38 86 GLU A N 1
ATOM 700 C CA . GLU A 1 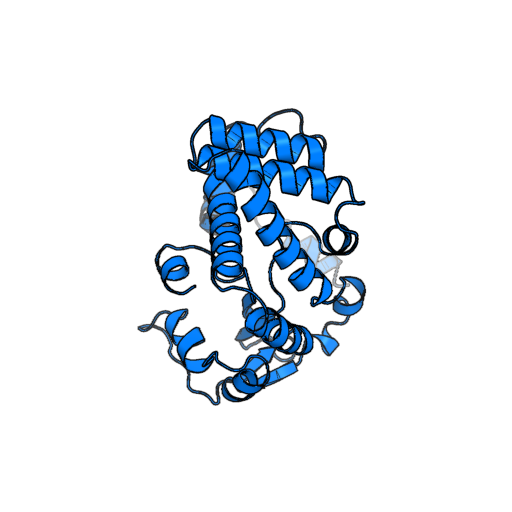86 ? -5.434 -7.454 3.968 1.00 98.38 86 GLU A CA 1
ATOM 701 C C . GLU A 1 86 ? -4.520 -8.609 4.421 1.00 98.38 86 GLU A C 1
ATOM 703 O O . GLU A 1 86 ? -3.409 -8.758 3.913 1.00 98.38 86 GLU A O 1
ATOM 708 N N . MET A 1 87 ? -4.996 -9.486 5.310 1.00 98.56 87 MET A N 1
ATOM 709 C CA . MET A 1 87 ? -4.282 -10.707 5.702 1.00 98.56 87 MET A CA 1
ATOM 710 C C . MET A 1 87 ? -4.113 -11.683 4.528 1.00 98.56 87 MET A C 1
ATOM 712 O O . MET A 1 87 ? -3.052 -12.296 4.396 1.00 98.56 87 MET A O 1
ATOM 716 N N . LYS A 1 88 ? -5.104 -11.794 3.631 1.00 98.50 88 LYS A N 1
ATOM 717 C CA . LYS A 1 88 ? -4.974 -12.586 2.391 1.00 98.50 88 LYS A CA 1
ATOM 718 C C . LYS A 1 88 ? -3.913 -11.991 1.462 1.00 98.50 88 LYS A C 1
ATOM 720 O O . LYS A 1 88 ? -3.096 -12.738 0.925 1.00 98.50 88 LYS A O 1
ATOM 725 N N . LEU A 1 89 ? -3.861 -10.661 1.330 1.00 98.38 89 LEU A N 1
ATOM 726 C CA . LEU A 1 89 ? -2.795 -9.979 0.577 1.00 98.38 89 LEU A CA 1
ATOM 727 C C . LEU A 1 89 ? -1.411 -10.222 1.199 1.00 98.38 89 LEU A C 1
ATOM 729 O O . LEU A 1 89 ? -0.437 -10.475 0.485 1.00 98.38 89 LEU A O 1
ATOM 733 N N . ALA A 1 90 ? -1.321 -10.199 2.531 1.00 98.19 90 ALA A N 1
ATOM 734 C CA . ALA A 1 90 ? -0.090 -10.498 3.256 1.00 98.19 90 ALA A CA 1
ATOM 735 C C . ALA A 1 90 ? 0.384 -11.939 3.018 1.00 98.19 90 ALA A C 1
ATOM 737 O O . ALA A 1 90 ? 1.558 -12.157 2.712 1.00 98.19 90 ALA A O 1
ATOM 738 N N . ALA A 1 91 ? -0.525 -12.913 3.092 1.00 97.94 91 ALA A N 1
ATOM 739 C CA . ALA A 1 91 ? -0.226 -14.315 2.809 1.00 97.94 91 ALA A CA 1
ATOM 740 C C . ALA A 1 91 ? 0.207 -14.536 1.349 1.00 97.94 91 ALA A C 1
ATOM 742 O O . ALA A 1 91 ? 1.112 -15.328 1.086 1.00 97.94 91 ALA A O 1
ATOM 743 N N . ALA A 1 92 ? -0.389 -13.803 0.403 1.00 97.81 92 ALA A N 1
ATOM 744 C CA . ALA A 1 92 ? -0.011 -13.865 -1.006 1.00 97.81 92 ALA A CA 1
ATOM 745 C C . ALA A 1 92 ? 1.384 -13.281 -1.290 1.00 97.81 92 ALA A C 1
ATOM 747 O O . ALA A 1 92 ? 2.058 -13.744 -2.215 1.00 97.81 92 ALA A O 1
ATOM 748 N N . SER A 1 93 ? 1.803 -12.283 -0.506 1.00 97.31 93 SER A N 1
ATOM 749 C CA . SER A 1 93 ? 3.073 -11.558 -0.644 1.00 97.31 93 SER A CA 1
ATOM 750 C C . SER A 1 93 ? 4.285 -12.406 -0.249 1.00 97.31 93 SER A C 1
ATOM 752 O O . SER A 1 93 ? 4.176 -13.298 0.600 1.00 97.31 93 SER A O 1
ATOM 754 N N . LEU A 1 94 ? 5.461 -12.091 -0.803 1.00 95.88 94 LEU A N 1
ATOM 755 C CA . LEU A 1 94 ? 6.713 -12.736 -0.397 1.00 95.88 94 LEU A CA 1
ATOM 756 C C . LEU A 1 94 ? 7.218 -12.189 0.953 1.00 95.88 94 LEU A C 1
ATOM 758 O O . LEU A 1 94 ? 7.055 -10.990 1.225 1.00 95.88 94 LEU A O 1
ATOM 762 N N . PRO A 1 95 ? 7.836 -13.038 1.798 1.00 94.88 95 PRO A N 1
ATOM 763 C CA . PRO A 1 95 ? 8.522 -12.601 3.012 1.00 94.88 95 PRO A CA 1
ATOM 764 C C . PRO A 1 95 ? 9.774 -11.773 2.686 1.00 94.88 95 PRO A C 1
ATOM 766 O O . PRO A 1 95 ? 10.334 -11.860 1.589 1.00 94.88 95 PRO A O 1
ATOM 769 N N . LYS A 1 96 ? 10.232 -10.957 3.643 1.00 92.50 96 LYS A N 1
ATOM 770 C CA . LYS A 1 96 ? 11.385 -10.057 3.451 1.00 92.50 96 LYS A CA 1
ATOM 771 C C . LYS A 1 96 ? 12.665 -10.807 3.093 1.00 92.50 96 LYS A C 1
ATOM 773 O O . LYS A 1 96 ? 13.458 -10.295 2.310 1.00 92.50 96 LYS A O 1
ATOM 778 N N . GLU A 1 97 ? 12.861 -11.997 3.644 1.00 92.56 97 GLU A N 1
ATOM 779 C CA . GLU A 1 97 ? 14.047 -12.834 3.457 1.00 92.56 97 GLU A CA 1
ATOM 780 C C . GLU A 1 97 ? 14.193 -13.265 1.995 1.00 92.56 97 GLU A C 1
ATOM 782 O O . GLU A 1 97 ? 15.255 -13.087 1.400 1.00 92.56 97 GLU A O 1
ATOM 787 N N . GLU A 1 98 ? 13.107 -13.744 1.383 1.00 91.44 98 GLU A N 1
ATOM 788 C CA . GLU A 1 98 ? 13.087 -14.151 -0.028 1.00 91.44 98 GLU A CA 1
ATOM 789 C C . GLU A 1 98 ? 13.309 -12.969 -0.978 1.00 91.44 98 GLU A C 1
ATOM 791 O O . GLU A 1 98 ? 13.895 -13.123 -2.051 1.00 91.44 98 GLU A O 1
ATOM 796 N N . ARG A 1 99 ? 12.900 -11.770 -0.552 1.00 93.38 99 ARG A N 1
ATOM 797 C CA . ARG A 1 99 ? 13.049 -10.522 -1.309 1.00 93.38 99 ARG A CA 1
ATOM 798 C C . ARG A 1 99 ? 14.450 -9.906 -1.229 1.00 93.38 99 ARG A C 1
ATOM 800 O O . ARG A 1 99 ? 14.714 -8.934 -1.929 1.00 93.38 99 ARG A O 1
ATOM 807 N N . ARG A 1 100 ? 15.370 -10.448 -0.419 1.00 92.06 100 ARG A N 1
ATOM 808 C CA . ARG A 1 100 ? 16.769 -9.967 -0.366 1.00 92.06 100 ARG A CA 1
ATOM 809 C C . ARG A 1 100 ? 17.558 -10.294 -1.633 1.00 92.06 100 ARG A C 1
ATOM 811 O O . ARG A 1 100 ? 18.555 -9.637 -1.916 1.00 92.06 100 ARG A O 1
ATOM 818 N N . ASN A 1 101 ? 17.132 -11.301 -2.396 1.00 91.38 101 ASN A N 1
ATOM 819 C CA . ASN A 1 101 ? 17.777 -11.652 -3.654 1.00 91.38 101 ASN A CA 1
ATOM 820 C C . ASN A 1 101 ? 17.229 -10.775 -4.790 1.00 91.38 101 ASN A C 1
ATOM 822 O O . ASN A 1 101 ? 16.200 -11.087 -5.388 1.00 91.38 101 ASN A O 1
ATOM 826 N N . ALA A 1 102 ? 17.941 -9.691 -5.099 1.00 88.56 102 ALA A N 1
ATOM 827 C CA . ALA A 1 102 ? 17.538 -8.732 -6.125 1.00 88.56 102 ALA A CA 1
ATOM 828 C C . ALA A 1 102 ? 17.375 -9.368 -7.520 1.00 88.56 102 ALA A C 1
ATOM 830 O O . ALA A 1 102 ? 16.469 -8.996 -8.262 1.00 88.56 102 ALA A O 1
ATOM 831 N N . SER A 1 103 ? 18.173 -10.390 -7.853 1.00 91.25 103 SER A N 1
ATOM 832 C CA . SER A 1 103 ? 18.047 -11.123 -9.119 1.00 91.25 103 SER A CA 1
ATOM 833 C C . SER A 1 103 ? 16.718 -11.871 -9.237 1.00 91.25 103 SER A C 1
ATOM 835 O O . SER A 1 103 ? 16.170 -11.943 -10.331 1.00 91.25 103 SER A O 1
ATOM 837 N N . LYS A 1 104 ? 16.162 -12.383 -8.127 1.00 92.75 104 LYS A N 1
ATOM 838 C CA . LYS A 1 104 ? 14.832 -13.026 -8.120 1.00 92.75 104 LYS A CA 1
ATOM 839 C C . LYS A 1 104 ? 13.685 -12.030 -8.303 1.00 92.75 104 LYS A C 1
ATOM 841 O O . LYS A 1 104 ? 12.618 -12.411 -8.775 1.00 92.75 104 LYS A O 1
ATOM 846 N N . LEU A 1 105 ? 13.901 -10.768 -7.937 1.00 94.88 105 LEU A N 1
ATOM 847 C CA . LEU A 1 105 ? 12.932 -9.691 -8.148 1.00 94.88 105 LEU A CA 1
ATOM 848 C C . LEU A 1 105 ? 13.040 -9.073 -9.551 1.00 94.88 105 LEU A C 1
ATOM 850 O O . LEU A 1 105 ? 12.227 -8.236 -9.930 1.00 94.88 105 LEU A O 1
ATOM 854 N N . TYR A 1 106 ? 14.031 -9.474 -10.345 1.00 96.44 106 TYR A N 1
ATOM 855 C CA . TYR A 1 106 ? 14.242 -8.946 -11.683 1.00 96.44 106 TYR A CA 1
ATOM 856 C C . TYR A 1 106 ? 13.582 -9.840 -12.736 1.00 96.44 106 TYR A C 1
ATOM 858 O O . TYR A 1 106 ? 14.233 -10.686 -13.347 1.00 96.44 106 TYR A O 1
ATOM 866 N N . ASN A 1 107 ? 12.282 -9.641 -12.959 1.00 96.88 107 ASN A N 1
ATOM 867 C CA . ASN A 1 107 ? 11.511 -10.382 -13.961 1.00 96.88 107 ASN A CA 1
ATOM 868 C C . ASN A 1 107 ? 11.052 -9.422 -15.074 1.00 96.88 107 ASN A C 1
ATOM 870 O O . ASN A 1 107 ? 9.966 -8.847 -14.961 1.00 96.88 107 ASN A O 1
ATOM 874 N N . PRO A 1 108 ? 11.886 -9.176 -16.106 1.00 96.75 108 PRO A N 1
ATOM 875 C CA . PRO A 1 108 ? 11.503 -8.344 -17.237 1.00 96.75 108 PRO A CA 1
ATOM 876 C C . PRO A 1 108 ? 10.438 -9.038 -18.091 1.00 96.75 108 PRO A C 1
ATOM 878 O O . PRO A 1 108 ? 10.573 -10.218 -18.406 1.00 96.75 108 PRO A O 1
ATOM 881 N N . MET A 1 109 ? 9.410 -8.295 -18.485 1.00 97.19 109 MET A N 1
ATOM 882 C CA . MET A 1 109 ? 8.349 -8.745 -19.393 1.00 97.19 109 MET A CA 1
ATOM 883 C C . MET A 1 109 ? 7.747 -7.552 -20.139 1.00 97.19 109 MET A C 1
ATOM 885 O O . MET A 1 109 ? 8.112 -6.407 -19.856 1.00 97.19 109 MET A O 1
ATOM 889 N N . ARG A 1 110 ? 6.860 -7.804 -21.102 1.00 97.75 110 ARG A N 1
ATOM 890 C CA . ARG A 1 110 ? 6.093 -6.743 -21.768 1.00 97.75 110 ARG A CA 1
ATOM 891 C C . ARG A 1 110 ? 4.824 -6.436 -20.981 1.00 97.75 110 ARG A C 1
ATOM 893 O O . ARG A 1 110 ? 4.334 -7.299 -20.250 1.00 97.75 110 ARG A O 1
ATOM 900 N N . LEU A 1 111 ? 4.266 -5.236 -21.144 1.00 96.06 111 LEU A N 1
ATOM 901 C CA . LEU A 1 111 ? 2.996 -4.876 -20.503 1.00 96.06 111 LEU A CA 1
ATOM 902 C C . LEU A 1 111 ? 1.875 -5.861 -20.845 1.00 96.06 111 LEU A C 1
ATOM 904 O O . LEU A 1 111 ? 1.153 -6.275 -19.941 1.00 96.06 111 LEU A O 1
ATOM 908 N N . ARG A 1 112 ? 1.779 -6.299 -22.104 1.00 95.12 112 ARG A N 1
ATOM 909 C CA . ARG A 1 112 ? 0.784 -7.298 -22.530 1.00 95.12 112 ARG A CA 1
ATOM 910 C C . ARG A 1 112 ? 0.883 -8.630 -21.777 1.00 95.12 112 ARG A C 1
ATOM 912 O O . ARG A 1 112 ? -0.136 -9.251 -21.507 1.00 95.12 112 ARG A O 1
ATOM 919 N N . ASP A 1 113 ? 2.089 -9.048 -21.386 1.00 95.88 113 ASP A N 1
ATOM 920 C CA . ASP A 1 113 ? 2.306 -10.330 -20.701 1.00 95.88 113 ASP A CA 1
ATOM 921 C C . ASP A 1 113 ? 1.823 -10.270 -19.234 1.00 95.88 113 ASP A C 1
ATOM 923 O O . ASP A 1 113 ? 1.658 -11.293 -18.567 1.00 95.88 113 ASP A O 1
ATOM 927 N N . MET A 1 114 ? 1.594 -9.064 -18.698 1.00 95.38 114 MET A N 1
ATOM 928 C CA . MET A 1 114 ? 1.059 -8.886 -17.349 1.00 95.38 114 MET A CA 1
ATOM 929 C C . MET A 1 114 ? -0.437 -9.181 -17.256 1.00 95.38 114 MET A C 1
ATOM 931 O O . MET A 1 114 ? -0.905 -9.540 -16.171 1.00 95.38 114 MET A O 1
ATOM 935 N N . ASP A 1 115 ? -1.179 -9.057 -18.358 1.00 91.88 115 ASP A N 1
ATOM 936 C CA . ASP A 1 115 ? -2.615 -9.349 -18.393 1.00 91.88 115 ASP A CA 1
ATOM 937 C C . ASP A 1 115 ? -2.872 -10.825 -17.997 1.00 91.88 115 ASP A C 1
ATOM 939 O O . ASP A 1 115 ? -3.845 -11.119 -17.298 1.00 91.88 115 ASP A O 1
ATOM 943 N N . ASP A 1 116 ? -1.934 -11.735 -18.301 1.00 93.38 116 ASP A N 1
ATOM 944 C CA . ASP A 1 116 ? -1.954 -13.143 -17.863 1.00 93.38 116 ASP A CA 1
ATOM 945 C C . ASP A 1 116 ? -1.698 -13.320 -16.355 1.00 93.38 116 ASP A C 1
ATOM 947 O O . ASP A 1 116 ? -2.122 -14.307 -15.743 1.00 93.38 116 ASP A O 1
ATOM 951 N N . LEU A 1 117 ? -0.978 -12.385 -15.727 1.00 95.62 117 LEU A N 1
ATOM 952 C CA . LEU A 1 117 ? -0.701 -12.417 -14.288 1.00 95.62 117 LEU A CA 1
ATOM 953 C C . LEU A 1 117 ? -1.890 -11.929 -13.465 1.00 95.62 117 LEU A C 1
ATOM 955 O O . LEU A 1 117 ? -2.087 -12.411 -12.351 1.00 95.62 117 LEU A O 1
ATOM 959 N N . LEU A 1 118 ? -2.656 -10.971 -13.986 1.00 94.50 118 LEU A N 1
ATOM 960 C CA . LEU A 1 118 ? -3.837 -10.425 -13.325 1.00 94.50 118 LEU A CA 1
ATOM 961 C C . LEU A 1 118 ? -4.981 -10.236 -14.336 1.00 94.50 118 LEU A C 1
ATOM 963 O O . LEU A 1 118 ? -5.268 -9.103 -14.736 1.00 94.50 118 LEU A O 1
ATOM 967 N N . PRO A 1 119 ? -5.671 -11.333 -14.715 1.00 91.50 119 PRO A N 1
ATOM 968 C CA . PRO A 1 119 ? -6.746 -11.278 -15.695 1.00 91.50 119 PRO A CA 1
ATOM 969 C C . PRO A 1 119 ? -7.842 -10.277 -15.317 1.00 91.50 119 PRO A C 1
ATOM 971 O O . PRO A 1 119 ? -8.287 -10.208 -14.168 1.00 91.50 119 PRO A O 1
ATOM 974 N N . GLY A 1 120 ? -8.305 -9.513 -16.307 1.00 86.56 120 GLY A N 1
ATOM 975 C CA . GLY A 1 120 ? -9.316 -8.463 -16.131 1.00 86.56 120 GLY A CA 1
ATOM 976 C C . GLY A 1 120 ? -8.746 -7.066 -15.865 1.00 86.56 120 GLY A C 1
ATOM 977 O O . GLY A 1 120 ? -9.517 -6.107 -15.765 1.00 86.56 120 GLY A O 1
ATOM 978 N N . VAL A 1 121 ? -7.420 -6.924 -15.790 1.00 90.62 121 VAL A N 1
ATOM 979 C CA . VAL A 1 121 ? -6.727 -5.632 -15.824 1.00 90.62 121 VAL A CA 1
ATOM 980 C C . VAL A 1 121 ? -6.018 -5.507 -17.165 1.00 90.62 121 VAL A C 1
ATOM 982 O O . VAL A 1 121 ? -5.172 -6.325 -17.472 1.00 90.62 121 VAL A O 1
ATOM 985 N N . ASN A 1 122 ? -6.352 -4.473 -17.941 1.00 92.69 122 ASN A N 1
ATOM 986 C CA . ASN A 1 122 ? -5.570 -4.089 -19.116 1.00 92.69 122 ASN A CA 1
ATOM 987 C C . ASN A 1 122 ? -4.425 -3.183 -18.642 1.00 92.69 122 ASN A C 1
ATOM 989 O O . ASN A 1 122 ? -4.672 -2.020 -18.279 1.00 92.69 122 ASN A O 1
ATOM 993 N N . PHE A 1 123 ? -3.204 -3.721 -18.578 1.00 93.81 123 PHE A N 1
ATOM 994 C CA . PHE A 1 123 ? -2.074 -3.004 -17.982 1.00 93.81 123 PHE A CA 1
ATOM 995 C C . PHE A 1 123 ? -1.614 -1.805 -18.811 1.00 93.81 123 PHE A C 1
ATOM 997 O O . PHE A 1 123 ? -1.300 -0.767 -18.227 1.00 93.81 123 PHE A O 1
ATOM 1004 N N . THR A 1 124 ? -1.678 -1.880 -20.141 1.00 94.25 124 THR A N 1
ATOM 1005 C CA . THR A 1 124 ? -1.369 -0.748 -21.032 1.00 94.25 124 THR A CA 1
ATOM 1006 C C . THR A 1 124 ? -2.251 0.464 -20.714 1.00 94.25 124 THR A C 1
ATOM 1008 O O . THR A 1 124 ? -1.762 1.561 -20.445 1.00 94.25 124 THR A O 1
ATOM 1011 N N . ASN A 1 125 ? -3.570 0.266 -20.628 1.00 92.06 125 ASN A N 1
ATOM 1012 C CA . ASN A 1 125 ? -4.527 1.310 -20.250 1.00 92.06 125 ASN A CA 1
ATOM 1013 C C . ASN A 1 125 ? -4.344 1.761 -18.794 1.00 92.06 125 ASN A C 1
ATOM 1015 O O . ASN A 1 125 ? -4.467 2.946 -18.482 1.00 92.06 125 ASN A O 1
ATOM 1019 N N . TYR A 1 126 ? -4.059 0.828 -17.882 1.00 90.88 126 TYR A N 1
ATOM 1020 C CA . TYR A 1 126 ? -3.802 1.147 -16.479 1.00 90.88 126 TYR A CA 1
ATOM 1021 C C . TYR A 1 126 ? -2.614 2.102 -16.322 1.00 90.88 126 TYR A C 1
ATOM 1023 O O . TYR A 1 126 ? -2.748 3.133 -15.659 1.00 90.88 126 TYR A O 1
ATOM 1031 N N . VAL A 1 127 ? -1.490 1.788 -16.968 1.00 92.00 127 VAL A N 1
ATOM 1032 C CA . VAL A 1 127 ? -0.269 2.599 -16.959 1.00 92.00 127 VAL A CA 1
ATOM 1033 C C . VAL A 1 127 ? -0.513 3.945 -17.619 1.00 92.00 127 VAL A C 1
ATOM 1035 O O . VAL A 1 127 ? -0.260 4.973 -16.997 1.00 92.00 127 VAL A O 1
ATOM 1038 N N . ASN A 1 128 ? -1.098 3.964 -18.816 1.00 91.69 128 ASN A N 1
ATOM 1039 C CA . ASN A 1 128 ? -1.362 5.202 -19.550 1.00 91.69 128 ASN A CA 1
ATOM 1040 C C . ASN A 1 128 ? -2.314 6.163 -18.821 1.00 91.69 128 ASN A C 1
ATOM 1042 O O . ASN A 1 128 ? -2.233 7.372 -19.028 1.00 91.69 128 ASN A O 1
ATOM 1046 N N . LYS A 1 129 ? -3.171 5.655 -17.923 1.00 88.44 129 LYS A N 1
ATOM 1047 C CA . LYS A 1 129 ? -3.999 6.474 -17.017 1.00 88.44 129 LYS A CA 1
ATOM 1048 C C . LYS A 1 129 ? -3.261 7.004 -15.789 1.00 88.44 129 LYS A C 1
ATOM 1050 O O . LYS A 1 129 ? -3.755 7.928 -15.145 1.00 88.44 129 LYS A O 1
ATOM 1055 N N . ILE A 1 130 ? -2.155 6.379 -15.401 1.00 86.81 130 ILE A N 1
ATOM 1056 C CA . ILE A 1 130 ? -1.312 6.827 -14.285 1.00 86.81 130 ILE A CA 1
ATOM 1057 C C . ILE A 1 130 ? -0.253 7.812 -14.771 1.00 86.81 130 ILE A C 1
ATOM 1059 O O . ILE A 1 130 ? 0.065 8.760 -14.046 1.00 86.81 130 ILE A O 1
ATOM 1063 N N . LEU A 1 131 ? 0.292 7.567 -15.963 1.00 86.94 131 LEU A N 1
ATOM 1064 C CA . LEU A 1 131 ? 1.223 8.452 -16.642 1.00 86.94 131 LEU A CA 1
ATOM 1065 C C . LEU A 1 131 ? 0.523 9.750 -17.052 1.00 86.94 131 LEU A C 1
ATOM 1067 O O . LEU A 1 131 ? -0.677 9.786 -17.330 1.00 86.94 131 LEU A O 1
ATOM 1071 N N . THR A 1 132 ? 1.288 10.836 -17.081 1.00 80.44 132 THR A N 1
ATOM 1072 C CA . THR A 1 132 ? 0.790 12.117 -17.574 1.00 80.44 132 THR A CA 1
ATOM 1073 C C . THR A 1 132 ? 0.630 12.020 -19.083 1.00 80.44 132 THR A C 1
ATOM 1075 O O . THR A 1 132 ? 1.628 11.909 -19.796 1.00 80.44 132 THR A O 1
ATOM 1078 N N . LYS A 1 133 ? -0.621 12.079 -19.554 1.00 80.06 133 LYS A N 1
ATOM 1079 C CA . LYS A 1 133 ? -0.991 11.882 -20.963 1.00 80.06 133 LYS A CA 1
ATOM 1080 C C . LYS A 1 133 ? -0.164 12.725 -21.938 1.00 80.06 133 LYS A C 1
ATOM 1082 O O . LYS A 1 133 ? 0.207 12.228 -22.993 1.00 80.06 133 LYS A O 1
ATOM 1087 N N . ASP A 1 134 ? 0.156 13.956 -21.551 1.00 82.75 134 ASP A N 1
ATOM 1088 C CA . ASP A 1 134 ? 0.871 14.914 -22.400 1.00 82.75 134 ASP A CA 1
ATOM 1089 C C . ASP A 1 134 ? 2.398 14.733 -22.385 1.00 82.75 134 ASP A C 1
ATOM 1091 O O . ASP A 1 134 ? 3.097 15.338 -23.191 1.00 82.75 134 ASP A O 1
ATOM 1095 N N . ILE A 1 135 ? 2.930 13.926 -21.459 1.00 82.75 135 ILE A N 1
ATOM 1096 C CA . ILE A 1 135 ? 4.376 13.704 -21.312 1.00 82.75 135 ILE A CA 1
ATOM 1097 C C . ILE A 1 135 ? 4.778 12.391 -21.970 1.00 82.75 135 ILE A C 1
ATOM 1099 O O . ILE A 1 135 ? 5.746 12.346 -22.724 1.00 82.75 135 ILE A O 1
ATOM 1103 N N . ILE A 1 136 ? 4.074 11.308 -21.640 1.00 88.00 136 ILE A N 1
ATOM 1104 C CA . ILE A 1 136 ? 4.443 9.971 -22.091 1.00 88.00 136 ILE A CA 1
ATOM 1105 C C . ILE A 1 136 ? 3.222 9.058 -22.125 1.00 88.00 136 ILE A C 1
ATOM 1107 O O . ILE A 1 136 ? 2.396 9.036 -21.208 1.00 88.00 136 ILE A O 1
ATOM 1111 N N . GLN A 1 137 ? 3.136 8.288 -23.200 1.00 92.62 137 GLN A N 1
ATOM 1112 C CA . GLN A 1 137 ? 2.240 7.154 -23.359 1.00 92.62 137 GLN A CA 1
ATOM 1113 C C . GLN A 1 137 ? 3.072 5.990 -23.878 1.00 92.62 137 GLN A C 1
ATOM 1115 O O . GLN A 1 137 ? 4.060 6.198 -24.582 1.00 92.62 137 GLN A O 1
ATOM 1120 N N . VAL A 1 138 ? 2.675 4.784 -23.505 1.00 94.81 138 VAL A N 1
ATOM 1121 C CA . VAL A 1 138 ? 3.377 3.553 -23.857 1.00 94.81 138 VAL A CA 1
ATOM 1122 C C . VAL A 1 138 ? 2.434 2.601 -24.577 1.00 94.81 138 VAL A C 1
ATOM 1124 O O . VAL A 1 138 ? 1.215 2.647 -24.368 1.00 94.81 138 VAL A O 1
ATOM 1127 N N . ASP A 1 139 ? 2.992 1.759 -25.437 1.00 95.81 139 ASP A N 1
ATOM 1128 C CA . ASP A 1 139 ? 2.259 0.668 -26.069 1.00 95.81 139 ASP A CA 1
ATOM 1129 C C . ASP A 1 139 ? 2.318 -0.612 -25.217 1.00 95.81 139 ASP A C 1
ATOM 1131 O O . ASP A 1 139 ? 2.817 -0.628 -24.092 1.00 95.81 139 ASP A O 1
ATOM 1135 N N . GLU A 1 140 ? 1.728 -1.685 -25.730 1.00 96.44 140 GLU A N 1
ATOM 1136 C CA . GLU A 1 140 ? 1.640 -2.971 -25.038 1.00 96.44 140 GLU A CA 1
ATOM 1137 C C . GLU A 1 140 ? 2.951 -3.780 -25.034 1.00 96.44 140 GLU A C 1
ATOM 1139 O O . GLU A 1 140 ? 3.097 -4.710 -24.232 1.00 96.44 140 GLU A O 1
ATOM 1144 N N . ASP A 1 141 ? 3.901 -3.425 -25.904 1.00 97.38 141 ASP A N 1
ATOM 1145 C CA . ASP A 1 141 ? 5.218 -4.052 -26.017 1.00 97.38 141 ASP A CA 1
ATOM 1146 C C . ASP A 1 141 ? 6.266 -3.385 -25.109 1.00 97.38 141 ASP A C 1
ATOM 1148 O O . ASP A 1 141 ? 7.375 -3.913 -24.960 1.00 97.38 141 ASP A O 1
ATOM 1152 N N . GLU A 1 142 ? 5.903 -2.282 -24.446 1.00 96.44 142 GLU A N 1
ATOM 1153 C CA . GLU A 1 142 ? 6.725 -1.598 -23.453 1.00 96.44 142 GLU A CA 1
ATOM 1154 C C . GLU A 1 142 ? 7.255 -2.567 -22.392 1.00 96.44 142 GLU A C 1
ATOM 1156 O O . GLU A 1 142 ? 6.525 -3.350 -21.767 1.00 96.44 142 GLU A O 1
ATOM 1161 N N . ARG A 1 143 ? 8.569 -2.494 -22.175 1.00 96.56 143 ARG A N 1
ATOM 1162 C CA . ARG A 1 143 ? 9.286 -3.373 -21.259 1.00 96.56 143 ARG A CA 1
ATOM 1163 C C . ARG A 1 143 ? 9.151 -2.884 -19.822 1.00 96.56 143 ARG A C 1
ATOM 1165 O O . ARG A 1 143 ? 9.532 -1.768 -19.483 1.00 96.56 143 ARG A O 1
ATOM 1172 N N . VAL A 1 144 ? 8.748 -3.788 -18.938 1.00 97.06 144 VAL A N 1
ATOM 1173 C CA . VAL A 1 144 ? 8.579 -3.527 -17.505 1.00 97.06 144 VAL A CA 1
ATOM 1174 C C . VAL A 1 144 ? 9.274 -4.581 -16.656 1.00 97.06 144 VAL A C 1
ATOM 1176 O O . VAL A 1 144 ? 9.570 -5.679 -17.127 1.00 97.06 144 VAL A O 1
ATOM 1179 N N . ILE A 1 145 ? 9.542 -4.258 -15.391 1.00 97.62 145 ILE A N 1
ATOM 1180 C CA . ILE A 1 145 ? 10.061 -5.214 -14.403 1.00 97.62 145 ILE A CA 1
ATOM 1181 C C . ILE A 1 145 ? 8.961 -5.560 -13.404 1.00 97.62 145 ILE A C 1
ATOM 1183 O O . ILE A 1 145 ? 8.415 -4.677 -12.746 1.00 97.62 145 ILE A O 1
ATOM 1187 N N . VAL A 1 146 ? 8.673 -6.846 -13.219 1.00 97.50 146 VAL A N 1
ATOM 1188 C CA . VAL A 1 146 ? 7.743 -7.299 -12.177 1.00 97.50 146 VAL A CA 1
ATOM 1189 C C . VAL A 1 146 ? 8.521 -7.944 -11.032 1.00 97.50 146 VAL A C 1
ATOM 1191 O O . VAL A 1 146 ? 9.091 -9.023 -11.174 1.00 97.50 146 VAL A O 1
ATOM 1194 N N . GLY A 1 147 ? 8.521 -7.292 -9.870 1.00 96.56 147 GLY A N 1
ATOM 1195 C CA . GLY A 1 147 ? 9.192 -7.747 -8.652 1.00 96.56 147 GLY A CA 1
ATOM 1196 C C . GLY A 1 147 ? 8.689 -9.106 -8.179 1.00 96.56 147 GLY A C 1
ATOM 1197 O O . GLY A 1 147 ? 9.471 -10.019 -7.928 1.00 96.56 147 GLY A O 1
ATOM 1198 N N . THR A 1 148 ? 7.365 -9.258 -8.108 1.00 95.62 148 THR A N 1
ATOM 1199 C CA . THR A 1 148 ? 6.731 -10.465 -7.563 1.00 95.62 148 THR A CA 1
ATOM 1200 C C . THR A 1 148 ? 5.609 -10.987 -8.473 1.00 95.62 148 THR A C 1
ATOM 1202 O O . THR A 1 148 ? 4.430 -10.819 -8.152 1.00 95.62 148 THR A O 1
ATOM 1205 N N . PRO A 1 149 ? 5.919 -11.669 -9.596 1.00 96.50 149 PRO A N 1
ATOM 1206 C CA . PRO A 1 149 ? 4.892 -12.163 -10.523 1.00 96.50 149 PRO A CA 1
ATOM 1207 C C . PRO A 1 149 ? 3.898 -13.134 -9.868 1.00 96.50 149 PRO A C 1
ATOM 1209 O O . PRO A 1 149 ? 2.702 -13.105 -10.147 1.00 96.50 149 PRO A O 1
ATOM 1212 N N . ILE A 1 150 ? 4.379 -13.974 -8.943 1.00 96.19 150 ILE A N 1
ATOM 1213 C CA . ILE A 1 150 ? 3.534 -14.926 -8.207 1.00 96.19 150 ILE A CA 1
ATOM 1214 C C . ILE A 1 150 ? 2.489 -14.230 -7.327 1.00 96.19 150 ILE A C 1
ATOM 1216 O O . ILE A 1 150 ? 1.382 -14.742 -7.167 1.00 96.19 150 ILE A O 1
ATOM 1220 N N . TYR A 1 151 ? 2.809 -13.052 -6.785 1.00 97.75 151 TYR A N 1
ATOM 1221 C CA . TYR A 1 151 ? 1.858 -12.266 -6.006 1.00 97.75 151 TYR A CA 1
ATOM 1222 C C . TYR A 1 151 ? 0.709 -11.781 -6.887 1.00 97.75 151 TYR A C 1
ATOM 1224 O O . TYR A 1 151 ? -0.434 -11.872 -6.460 1.00 97.75 151 TYR A O 1
ATOM 1232 N N . LEU A 1 152 ? 0.986 -11.325 -8.115 1.00 97.19 152 LEU A N 1
ATOM 1233 C CA . LEU A 1 152 ? -0.058 -10.858 -9.033 1.00 97.19 152 LEU A CA 1
ATOM 1234 C C . LEU A 1 152 ? -1.038 -11.983 -9.400 1.00 97.19 152 LEU A C 1
ATOM 1236 O O . LEU A 1 152 ? -2.246 -11.771 -9.319 1.00 97.19 152 LEU A O 1
ATOM 1240 N N . ARG A 1 153 ? -0.538 -13.203 -9.651 1.00 96.94 153 ARG A N 1
ATOM 1241 C CA . ARG A 1 153 ? -1.404 -14.379 -9.873 1.00 96.94 153 ARG A CA 1
ATOM 1242 C C . ARG A 1 153 ? -2.290 -14.675 -8.663 1.00 96.94 153 ARG A C 1
ATOM 1244 O O . ARG A 1 153 ? -3.500 -14.826 -8.792 1.00 96.94 153 ARG A O 1
ATOM 1251 N N . ARG A 1 154 ? -1.704 -14.692 -7.461 1.00 97.81 154 ARG A N 1
ATOM 1252 C CA . ARG A 1 154 ? -2.458 -14.904 -6.211 1.00 97.81 154 ARG A CA 1
ATOM 1253 C C . ARG A 1 154 ? -3.460 -13.779 -5.946 1.00 97.81 154 ARG A C 1
ATOM 1255 O O . ARG A 1 154 ? -4.549 -14.036 -5.441 1.00 97.81 154 ARG A O 1
ATOM 1262 N N . LEU A 1 155 ? -3.111 -12.540 -6.288 1.00 97.50 155 LEU A N 1
ATOM 1263 C CA . LEU A 1 155 ? -4.009 -11.394 -6.206 1.00 97.50 155 LEU A CA 1
ATOM 1264 C C . LEU A 1 155 ? -5.214 -11.586 -7.132 1.00 97.50 155 LEU A C 1
ATOM 1266 O O . LEU A 1 155 ? -6.330 -11.300 -6.706 1.00 97.50 155 LEU A O 1
ATOM 1270 N N . ALA A 1 156 ? -5.016 -12.107 -8.345 1.00 96.75 156 ALA A N 1
ATOM 1271 C CA . ALA A 1 156 ? -6.112 -12.426 -9.257 1.00 96.75 156 ALA A CA 1
ATOM 1272 C C . ALA A 1 156 ? -7.103 -13.415 -8.627 1.00 96.75 156 ALA A C 1
ATOM 1274 O O . ALA A 1 156 ? -8.311 -13.163 -8.607 1.00 96.75 156 ALA A O 1
ATOM 1275 N N . ASP A 1 157 ? -6.587 -14.492 -8.029 1.00 96.75 157 ASP A N 1
ATOM 1276 C CA . ASP A 1 157 ? -7.405 -15.498 -7.345 1.00 96.75 157 ASP A CA 1
ATOM 1277 C C . ASP A 1 157 ? -8.174 -14.923 -6.154 1.00 96.75 157 ASP A C 1
ATOM 1279 O O . ASP A 1 157 ? -9.335 -15.277 -5.930 1.00 96.75 157 ASP A O 1
ATOM 1283 N N . ILE A 1 158 ? -7.535 -14.035 -5.387 1.00 97.56 158 ILE A N 1
ATOM 1284 C CA . ILE A 1 158 ? -8.171 -13.332 -4.272 1.00 97.56 158 ILE A CA 1
ATOM 1285 C C . ILE A 1 158 ? -9.294 -12.441 -4.813 1.00 97.56 158 ILE A C 1
ATOM 1287 O O . ILE A 1 158 ? -10.447 -12.607 -4.424 1.00 97.56 158 ILE A O 1
ATOM 1291 N N . LEU A 1 159 ? -9.006 -11.541 -5.755 1.00 96.31 159 LEU A N 1
ATOM 1292 C CA . LEU A 1 159 ? -9.991 -10.582 -6.268 1.00 96.31 159 LEU A CA 1
ATOM 1293 C C . LEU A 1 159 ? -11.188 -11.250 -6.959 1.00 96.31 159 LEU A C 1
ATOM 1295 O O . LEU A 1 159 ? -12.284 -10.695 -6.930 1.00 96.31 159 LEU A O 1
ATOM 1299 N N . LYS A 1 160 ? -11.009 -12.446 -7.532 1.00 95.81 160 LYS A N 1
ATOM 1300 C CA . LYS A 1 160 ? -12.106 -13.243 -8.102 1.00 95.81 160 LYS A CA 1
ATOM 1301 C C . LYS A 1 160 ? -13.084 -13.760 -7.040 1.00 95.81 160 LYS A C 1
ATOM 1303 O O . LYS A 1 160 ? -14.265 -13.928 -7.334 1.00 95.81 160 LYS A O 1
ATOM 1308 N N . LYS A 1 161 ? -12.597 -14.041 -5.828 1.00 96.44 161 LYS A N 1
ATOM 1309 C CA . LYS A 1 161 ? -13.381 -14.630 -4.727 1.00 96.44 161 LYS A CA 1
ATOM 1310 C C . LYS A 1 161 ? -13.968 -13.578 -3.789 1.00 96.44 161 LYS A C 1
ATOM 1312 O O . LYS A 1 161 ? -14.986 -13.832 -3.150 1.00 96.44 161 LYS A O 1
ATOM 1317 N N . GLU A 1 162 ? -13.329 -12.419 -3.680 1.00 97.12 162 GLU A N 1
ATOM 1318 C CA . GLU A 1 162 ? -13.712 -11.398 -2.708 1.00 97.12 162 GLU A CA 1
ATOM 1319 C C . GLU A 1 162 ? -14.878 -10.523 -3.193 1.00 97.12 162 GLU A C 1
ATOM 1321 O O . GLU A 1 162 ? -14.850 -9.993 -4.309 1.00 97.12 162 GLU A O 1
ATOM 1326 N N . PRO A 1 163 ? -15.893 -10.277 -2.344 1.00 97.75 163 PRO A N 1
ATOM 1327 C CA . PRO A 1 163 ? -16.936 -9.307 -2.636 1.00 97.75 163 PRO A CA 1
ATOM 1328 C C . PRO A 1 163 ? -16.357 -7.916 -2.922 1.00 97.75 163 PRO A C 1
ATOM 1330 O O . PRO A 1 163 ? -15.586 -7.367 -2.132 1.00 97.75 163 PRO A O 1
ATOM 1333 N N . LYS A 1 164 ? -16.825 -7.277 -4.004 1.00 95.88 164 LYS A N 1
ATOM 1334 C CA . LYS A 1 164 ? -16.387 -5.924 -4.409 1.00 95.88 164 LYS A CA 1
ATOM 1335 C C . LYS A 1 164 ? -16.498 -4.892 -3.279 1.00 95.88 164 LYS A C 1
ATOM 1337 O O . LYS A 1 164 ? -15.674 -3.986 -3.200 1.00 95.88 164 LYS A O 1
ATOM 1342 N N . ARG A 1 165 ? -17.493 -5.040 -2.393 1.00 96.56 165 ARG A N 1
ATOM 1343 C CA . ARG A 1 165 ? -17.690 -4.166 -1.225 1.00 96.56 165 ARG A CA 1
ATOM 1344 C C . ARG A 1 165 ? -16.540 -4.265 -0.217 1.00 96.56 165 ARG A C 1
ATOM 1346 O O . ARG A 1 165 ? -16.097 -3.231 0.266 1.00 96.56 165 ARG A O 1
ATOM 1353 N N . ILE A 1 166 ? -16.025 -5.467 0.052 1.00 98.19 166 ILE A N 1
ATOM 1354 C CA . ILE A 1 166 ? -14.894 -5.668 0.974 1.00 98.19 166 ILE A CA 1
ATOM 1355 C C . ILE A 1 166 ? -13.637 -5.007 0.404 1.00 98.19 166 ILE A C 1
ATOM 1357 O O . ILE A 1 166 ? -12.974 -4.238 1.096 1.00 98.19 166 ILE A O 1
ATOM 1361 N N . VAL A 1 167 ? -13.363 -5.223 -0.887 1.00 96.56 167 VAL A N 1
ATOM 1362 C CA . VAL A 1 167 ? -12.220 -4.598 -1.572 1.00 96.56 167 VAL A CA 1
ATOM 1363 C C . VAL A 1 167 ? -12.337 -3.068 -1.558 1.00 96.56 167 VAL A C 1
ATOM 1365 O O . VAL A 1 167 ? -11.358 -2.373 -1.293 1.00 96.56 167 VAL A O 1
ATOM 1368 N N . ALA A 1 168 ? -13.532 -2.523 -1.804 1.00 94.31 168 ALA A N 1
ATOM 1369 C CA . ALA A 1 168 ? -13.769 -1.081 -1.762 1.00 94.31 168 ALA A CA 1
ATOM 1370 C C . ALA A 1 168 ? -13.566 -0.493 -0.355 1.00 94.31 168 ALA A C 1
ATOM 1372 O O . ALA A 1 168 ? -12.884 0.523 -0.219 1.00 94.31 168 ALA A O 1
ATOM 1373 N N . ASN A 1 169 ? -14.101 -1.148 0.679 1.00 95.62 169 ASN A N 1
ATOM 1374 C CA . ASN A 1 169 ? -13.932 -0.739 2.073 1.00 95.62 169 ASN A CA 1
ATOM 1375 C C . ASN A 1 169 ? -12.461 -0.753 2.495 1.00 95.62 169 ASN A C 1
ATOM 1377 O O . ASN A 1 169 ? -11.991 0.210 3.100 1.00 95.62 169 ASN A O 1
ATOM 1381 N N . TYR A 1 170 ? -11.720 -1.795 2.106 1.00 96.38 170 TYR A N 1
ATOM 1382 C CA . TYR A 1 170 ? -10.279 -1.860 2.315 1.00 96.38 170 TYR A CA 1
ATOM 1383 C C . TYR A 1 170 ? -9.570 -0.653 1.690 1.00 96.38 170 TYR A C 1
ATOM 1385 O O . TYR A 1 170 ? -8.875 0.083 2.388 1.00 96.38 170 TYR A O 1
ATOM 1393 N N . LEU A 1 171 ? -9.788 -0.403 0.394 1.00 93.56 171 LEU A N 1
ATOM 1394 C CA . LEU A 1 171 ? -9.155 0.710 -0.319 1.00 93.56 171 LEU A CA 1
ATOM 1395 C C . LEU A 1 171 ? -9.469 2.066 0.328 1.00 93.56 171 LEU A C 1
ATOM 1397 O O . LEU A 1 171 ? -8.561 2.870 0.532 1.00 93.56 171 LEU A O 1
ATOM 1401 N N . LEU A 1 172 ? -10.734 2.306 0.685 1.00 91.12 172 LEU A N 1
ATOM 1402 C CA . LEU A 1 172 ? -11.152 3.535 1.362 1.00 91.12 172 LEU A CA 1
ATOM 1403 C C . LEU A 1 172 ? -10.495 3.679 2.737 1.00 91.12 172 LEU A C 1
ATOM 1405 O O . LEU A 1 172 ? -10.021 4.763 3.063 1.00 91.12 172 LEU A O 1
ATOM 1409 N N . GLY A 1 173 ? -10.397 2.596 3.512 1.00 90.75 173 GLY A N 1
ATOM 1410 C CA . GLY A 1 173 ? -9.709 2.599 4.803 1.00 90.75 173 GLY A CA 1
ATOM 1411 C C . GLY A 1 173 ? -8.218 2.934 4.680 1.00 90.75 173 GLY A C 1
ATOM 1412 O O . GLY A 1 173 ? -7.689 3.712 5.478 1.00 90.75 173 GLY A O 1
ATOM 1413 N N . ARG A 1 174 ? -7.537 2.407 3.651 1.00 92.00 174 ARG A N 1
ATOM 1414 C CA . ARG A 1 174 ? -6.122 2.718 3.373 1.00 92.00 174 ARG A CA 1
ATOM 1415 C C . ARG A 1 174 ? -5.925 4.189 3.001 1.00 92.00 174 ARG A C 1
ATOM 1417 O O . ARG A 1 174 ? -5.019 4.827 3.532 1.00 92.00 174 ARG A O 1
ATOM 1424 N N . ILE A 1 175 ? -6.803 4.733 2.162 1.00 88.69 175 ILE A N 1
ATOM 1425 C CA . ILE A 1 175 ? -6.772 6.142 1.738 1.00 88.69 175 ILE A CA 1
ATOM 1426 C C . ILE A 1 175 ? -7.078 7.080 2.900 1.00 88.69 175 ILE A C 1
ATOM 1428 O O . ILE A 1 175 ? -6.357 8.053 3.117 1.00 88.69 175 ILE A O 1
ATOM 1432 N N . ALA A 1 176 ? -8.120 6.771 3.674 1.00 88.00 176 ALA A N 1
ATOM 1433 C CA . ALA A 1 176 ? -8.469 7.528 4.865 1.00 88.00 176 ALA A CA 1
ATOM 1434 C C . ALA A 1 176 ? -7.256 7.630 5.791 1.00 88.00 176 ALA A C 1
ATOM 1436 O O . ALA A 1 176 ? -6.835 8.731 6.134 1.00 88.00 176 ALA A O 1
ATOM 1437 N N . ARG A 1 177 ? -6.614 6.497 6.098 1.00 85.38 177 ARG A N 1
ATOM 1438 C CA . ARG A 1 177 ? -5.404 6.462 6.926 1.00 85.38 177 ARG A CA 1
ATOM 1439 C C . ARG A 1 177 ? -4.292 7.383 6.414 1.00 85.38 177 ARG A C 1
ATOM 1441 O O . ARG A 1 177 ? -3.653 8.039 7.235 1.00 85.38 177 ARG A O 1
ATOM 1448 N N . GLU A 1 178 ? -4.044 7.442 5.106 1.00 82.19 178 GLU A N 1
ATOM 1449 C CA . GLU A 1 178 ? -3.024 8.340 4.543 1.00 82.19 178 GLU A CA 1
ATOM 1450 C C . GLU A 1 178 ? -3.343 9.817 4.805 1.00 82.19 178 GLU A C 1
ATOM 1452 O O . GLU A 1 178 ? -2.437 10.582 5.109 1.00 82.19 178 GLU A O 1
ATOM 1457 N N . GLY A 1 179 ? -4.614 10.222 4.757 1.00 79.50 179 GLY A N 1
ATOM 1458 C CA . GLY A 1 179 ? -5.021 11.613 4.983 1.00 79.50 179 GLY A CA 1
ATOM 1459 C C . GLY A 1 179 ? -5.096 12.041 6.453 1.00 79.50 179 GLY A C 1
ATOM 1460 O O . GLY A 1 179 ? -5.145 13.235 6.740 1.00 79.50 179 GLY A O 1
ATOM 1461 N N . PHE A 1 180 ? -5.091 11.106 7.410 1.00 80.44 180 PHE A N 1
ATOM 1462 C CA . PHE A 1 180 ? -5.433 11.400 8.813 1.00 80.44 180 PHE A CA 1
ATOM 1463 C C . PHE A 1 180 ? -4.511 12.405 9.507 1.00 80.44 180 PHE A C 1
ATOM 1465 O O . PHE A 1 180 ? -4.949 13.111 10.417 1.00 80.44 180 PHE A O 1
ATOM 1472 N N . PHE A 1 181 ? -3.251 12.518 9.083 1.00 75.25 181 PHE A N 1
ATOM 1473 C CA . PHE A 1 181 ? -2.331 13.499 9.662 1.00 75.25 181 PHE A CA 1
ATOM 1474 C C . PHE A 1 181 ? -2.692 14.954 9.310 1.00 75.25 181 PHE A C 1
ATOM 1476 O O . PHE A 1 181 ? -2.251 15.863 10.017 1.00 75.25 181 PHE A O 1
ATOM 1483 N N . LEU A 1 182 ? -3.495 15.167 8.260 1.00 78.81 182 LEU A N 1
ATOM 1484 C CA . LEU A 1 182 ? -3.981 16.475 7.805 1.00 78.81 182 LEU A CA 1
ATOM 1485 C C . LEU A 1 182 ? -5.319 16.878 8.445 1.00 78.81 182 LEU A C 1
ATOM 1487 O O . LEU A 1 182 ? -5.773 18.004 8.259 1.00 78.81 182 LEU A O 1
ATOM 1491 N N . LEU A 1 183 ? -5.960 15.970 9.185 1.00 85.00 183 LEU A N 1
ATOM 1492 C CA . LEU A 1 183 ? -7.290 16.183 9.750 1.00 85.00 183 LEU A CA 1
ATOM 1493 C C . LEU A 1 183 ? -7.244 16.848 11.143 1.00 85.00 183 LEU A C 1
ATOM 1495 O O . LEU A 1 183 ? -6.206 17.287 11.647 1.00 85.00 183 LEU A O 1
ATOM 1499 N N . ASN A 1 184 ? -8.420 16.959 11.765 1.00 88.19 184 ASN A N 1
ATOM 1500 C CA . ASN A 1 184 ? -8.632 17.635 13.042 1.00 88.19 184 ASN A CA 1
ATOM 1501 C C . ASN A 1 184 ? -7.948 16.931 14.241 1.00 88.19 184 ASN A C 1
ATOM 1503 O O . ASN A 1 184 ? -7.245 15.926 14.122 1.00 88.19 184 ASN A O 1
ATOM 1507 N N . LYS A 1 185 ? -8.131 17.489 15.444 1.00 89.25 185 LYS A N 1
ATOM 1508 C CA . LYS A 1 185 ? -7.547 16.949 16.683 1.00 89.25 185 LYS A CA 1
ATOM 1509 C C . LYS A 1 185 ? -7.960 15.492 16.950 1.00 89.25 185 LYS A C 1
ATOM 1511 O O . LYS A 1 185 ? -7.088 14.700 17.285 1.00 89.25 185 LYS A O 1
ATOM 1516 N N . ALA A 1 186 ? -9.224 15.131 16.724 1.00 91.62 186 ALA A N 1
ATOM 1517 C CA . ALA A 1 186 ? -9.728 13.777 16.965 1.00 91.62 186 ALA A CA 1
ATOM 1518 C C . ALA A 1 186 ? -9.004 12.722 16.105 1.00 91.62 186 ALA A C 1
ATOM 1520 O O . ALA A 1 186 ? -8.538 11.705 16.618 1.00 91.62 186 ALA A O 1
ATOM 1521 N N . ALA A 1 187 ? -8.800 12.996 14.812 1.00 90.94 187 ALA A N 1
ATOM 1522 C CA . ALA A 1 187 ? -8.028 12.112 13.932 1.00 90.94 187 ALA A CA 1
ATOM 1523 C C . ALA A 1 187 ? -6.566 11.948 14.391 1.00 90.94 187 ALA A C 1
ATOM 1525 O O . ALA A 1 187 ? -5.992 10.850 14.343 1.00 90.94 187 ALA A O 1
ATOM 1526 N N . ARG A 1 188 ? -5.955 13.040 14.873 1.00 88.00 188 ARG A N 1
ATOM 1527 C CA . ARG A 1 188 ? -4.589 13.026 15.416 1.00 88.00 188 ARG A CA 1
ATOM 1528 C C . ARG A 1 188 ? -4.492 12.227 16.714 1.00 88.00 188 ARG A C 1
ATOM 1530 O O . ARG A 1 188 ? -3.508 11.514 16.886 1.00 88.00 188 ARG A O 1
ATOM 1537 N N . GLU A 1 189 ? -5.494 12.303 17.584 1.00 91.06 189 GLU A N 1
ATOM 1538 C CA . GLU A 1 189 ? -5.569 11.530 18.831 1.00 91.06 189 GLU A CA 1
ATOM 1539 C C . GLU A 1 189 ? -5.697 10.026 18.554 1.00 91.06 189 GLU A C 1
ATOM 1541 O O . GLU A 1 189 ? -4.943 9.242 19.129 1.00 91.06 189 GLU A O 1
ATOM 1546 N N . ILE A 1 190 ? -6.540 9.618 17.595 1.00 93.00 190 ILE A N 1
ATOM 1547 C CA . ILE A 1 190 ? -6.624 8.213 17.149 1.00 93.00 190 ILE A CA 1
ATOM 1548 C C . ILE A 1 190 ? -5.265 7.734 16.616 1.00 93.00 190 ILE A C 1
ATOM 1550 O O . ILE A 1 190 ? -4.769 6.673 16.998 1.00 93.00 190 ILE A O 1
ATOM 1554 N N . SER A 1 191 ? -4.619 8.545 15.773 1.00 90.00 191 SER A N 1
ATOM 1555 C CA . SER A 1 191 ? -3.303 8.223 15.203 1.00 90.00 191 SER A CA 1
ATOM 1556 C C . SER A 1 191 ? -2.190 8.184 16.259 1.00 90.00 191 SER A C 1
ATOM 1558 O O . SER A 1 191 ? -1.232 7.421 16.127 1.00 90.00 191 SER A O 1
ATOM 1560 N N . LEU A 1 192 ? -2.278 9.009 17.306 1.00 90.00 192 LEU A N 1
ATOM 1561 C CA . LEU A 1 192 ? -1.359 8.975 18.443 1.00 90.00 192 LEU A CA 1
ATOM 1562 C C . LEU A 1 192 ? -1.586 7.725 19.294 1.00 90.00 192 LEU A C 1
ATOM 1564 O O . LEU A 1 192 ? -0.613 7.050 19.603 1.00 90.00 192 LEU A O 1
ATOM 1568 N N . SER A 1 193 ? -2.838 7.385 19.612 1.00 92.19 193 SER A N 1
ATOM 1569 C CA . SER A 1 193 ? -3.185 6.171 20.362 1.00 92.19 193 SER A CA 1
ATOM 1570 C C . SER A 1 193 ? -2.644 4.921 19.671 1.00 92.19 193 SER A C 1
ATOM 1572 O O . SER A 1 193 ? -2.027 4.074 20.309 1.00 92.19 193 SER A O 1
ATOM 1574 N N . TYR A 1 194 ? -2.801 4.836 18.348 1.00 92.19 194 TYR A N 1
ATOM 1575 C CA . TYR A 1 194 ? -2.258 3.723 17.576 1.00 92.19 194 TYR A CA 1
ATOM 1576 C C . TYR A 1 194 ? -0.724 3.674 17.619 1.00 92.19 194 TYR A C 1
ATOM 1578 O O . TYR A 1 194 ? -0.151 2.625 17.904 1.00 92.19 194 TYR A O 1
ATOM 1586 N N . ARG A 1 195 ? -0.036 4.809 17.417 1.00 90.31 195 ARG A N 1
ATOM 1587 C CA . ARG A 1 195 ? 1.435 4.873 17.539 1.00 90.31 195 ARG A CA 1
ATOM 1588 C C . ARG A 1 195 ? 1.925 4.553 18.950 1.00 90.31 195 ARG A C 1
ATOM 1590 O O . ARG A 1 195 ? 2.961 3.915 19.092 1.00 90.31 195 ARG A O 1
ATOM 1597 N N . LYS A 1 196 ? 1.190 4.954 19.987 1.00 92.19 196 LYS A N 1
ATOM 1598 C CA . LYS A 1 196 ? 1.509 4.617 21.377 1.00 92.19 196 LYS A CA 1
ATOM 1599 C C . LYS A 1 196 ? 1.525 3.104 21.577 1.00 92.19 196 LYS A C 1
ATOM 1601 O O . LYS A 1 196 ? 2.490 2.591 22.130 1.00 92.19 196 LYS A O 1
ATOM 1606 N N . ASN A 1 197 ? 0.523 2.406 21.048 1.00 90.62 197 ASN A N 1
ATOM 1607 C CA . ASN A 1 197 ? 0.440 0.949 21.131 1.00 90.62 197 ASN A CA 1
ATOM 1608 C C . ASN A 1 197 ? 1.504 0.245 20.268 1.00 90.62 197 ASN A C 1
ATOM 1610 O O . ASN A 1 197 ? 2.029 -0.789 20.663 1.00 90.62 197 ASN A O 1
ATOM 1614 N N . LEU A 1 198 ? 1.854 0.799 19.101 1.00 87.69 198 LEU A N 1
ATOM 1615 C CA . LEU A 1 198 ? 2.851 0.189 18.214 1.00 87.69 198 LEU A CA 1
ATOM 1616 C C . LEU A 1 198 ? 4.305 0.399 18.662 1.00 87.69 198 LEU A C 1
ATOM 1618 O O . LEU A 1 198 ? 5.113 -0.520 18.571 1.00 87.69 198 LEU A O 1
ATOM 1622 N N . THR A 1 199 ? 4.662 1.626 19.045 1.00 87.69 199 THR A N 1
ATOM 1623 C CA . THR A 1 199 ? 6.061 2.064 19.204 1.00 87.69 199 THR A CA 1
ATOM 1624 C C . THR A 1 199 ? 6.335 2.735 20.548 1.00 87.69 199 THR A C 1
ATOM 1626 O O . THR A 1 199 ? 7.402 3.315 20.732 1.00 87.69 199 THR A O 1
ATOM 1629 N N . GLY A 1 200 ? 5.378 2.727 21.482 1.00 87.69 200 GLY A N 1
ATOM 1630 C CA . GLY A 1 200 ? 5.532 3.350 22.802 1.00 87.69 200 GLY A CA 1
ATOM 1631 C C . GLY A 1 200 ? 5.563 4.882 22.779 1.00 87.69 200 GLY A C 1
ATOM 1632 O O . GLY A 1 200 ? 5.944 5.512 23.764 1.00 87.69 200 GLY A O 1
ATOM 1633 N N . THR A 1 201 ? 5.185 5.512 21.662 1.00 87.25 201 THR A N 1
ATOM 1634 C CA . THR A 1 201 ? 5.235 6.971 21.511 1.00 87.25 201 THR A CA 1
ATOM 1635 C C . THR A 1 201 ? 4.257 7.653 22.470 1.00 87.25 201 THR A C 1
ATOM 1637 O O . THR A 1 201 ? 3.045 7.532 22.317 1.00 87.25 201 THR A O 1
ATOM 1640 N N . GLN A 1 202 ? 4.786 8.397 23.446 1.00 83.56 202 GLN A N 1
ATOM 1641 C CA . GLN A 1 202 ? 3.980 9.004 24.514 1.00 83.56 202 GLN A CA 1
ATOM 1642 C C . GLN A 1 202 ? 3.337 10.339 24.126 1.00 83.56 202 GLN A C 1
ATOM 1644 O O . GLN A 1 202 ? 2.266 10.672 24.625 1.00 83.56 202 GLN A O 1
ATOM 1649 N N . ALA A 1 203 ? 3.975 11.103 23.239 1.00 85.19 203 ALA A N 1
ATOM 1650 C CA . ALA A 1 203 ? 3.532 12.441 22.874 1.00 85.19 203 ALA A CA 1
ATOM 1651 C C . ALA A 1 203 ? 3.541 12.645 21.361 1.00 85.19 203 ALA A C 1
ATOM 1653 O O . ALA A 1 203 ? 4.361 12.082 20.630 1.00 85.19 203 ALA A O 1
ATOM 1654 N N . ASP A 1 204 ? 2.618 13.480 20.892 1.00 82.62 204 ASP A N 1
ATOM 1655 C CA . ASP A 1 204 ? 2.590 13.875 19.496 1.00 82.62 204 ASP A CA 1
ATOM 1656 C C . ASP A 1 204 ? 3.760 14.810 19.174 1.00 82.62 204 ASP A C 1
ATOM 1658 O O . ASP A 1 204 ? 4.143 15.666 19.970 1.00 82.62 204 ASP A O 1
ATOM 1662 N N . THR A 1 205 ? 4.326 14.667 17.979 1.00 84.50 205 THR A N 1
ATOM 1663 C CA . THR A 1 205 ? 5.411 15.539 17.529 1.00 84.50 205 THR A CA 1
ATOM 1664 C C . THR A 1 205 ? 4.903 16.987 17.442 1.00 84.50 205 THR A C 1
ATOM 1666 O O . THR A 1 205 ? 3.821 17.201 16.882 1.00 84.50 205 THR A O 1
ATOM 1669 N N . PRO A 1 206 ? 5.661 17.992 17.933 1.00 88.44 206 PRO A N 1
ATOM 1670 C CA . PRO A 1 206 ? 5.270 19.395 17.829 1.00 88.44 206 PRO A CA 1
ATOM 1671 C C . PRO A 1 206 ? 4.888 19.791 16.400 1.00 88.44 206 PRO A C 1
ATOM 1673 O O . PRO A 1 206 ? 5.530 19.363 15.437 1.00 88.44 206 PRO A O 1
ATOM 1676 N N .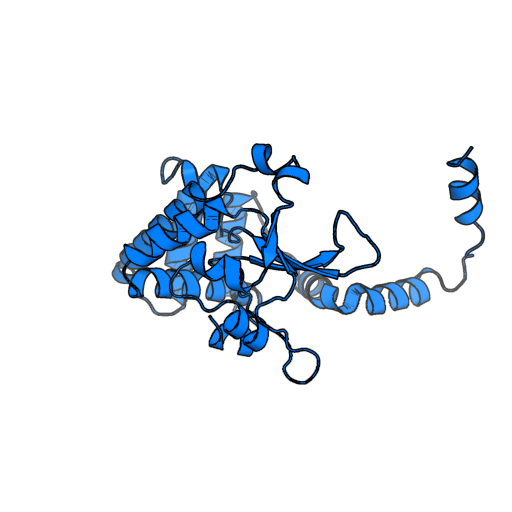 ARG A 1 207 ? 3.856 20.635 16.256 1.00 85.25 207 ARG A N 1
ATOM 1677 C CA . ARG A 1 207 ? 3.276 20.972 14.943 1.00 85.25 207 ARG A CA 1
ATOM 1678 C C . ARG A 1 207 ? 4.315 21.524 13.967 1.00 85.25 207 ARG A C 1
ATOM 1680 O O . ARG A 1 207 ? 4.327 21.099 12.822 1.00 85.25 207 ARG A O 1
ATOM 1687 N N . TRP A 1 208 ? 5.216 22.395 14.420 1.00 89.50 208 TRP A N 1
ATOM 1688 C CA . TRP A 1 208 ? 6.260 22.959 13.560 1.00 89.50 208 TRP A CA 1
ATOM 1689 C C . TRP A 1 208 ? 7.183 21.878 12.974 1.00 89.50 208 TRP A C 1
ATOM 1691 O O . TRP A 1 208 ? 7.467 21.914 11.783 1.00 89.50 208 TRP A O 1
ATOM 1701 N N . LYS A 1 209 ? 7.574 20.863 13.764 1.00 87.94 209 LYS A N 1
ATOM 1702 C CA . LYS A 1 209 ? 8.396 19.737 13.284 1.00 87.94 209 LYS A CA 1
ATOM 1703 C C . LYS A 1 209 ? 7.652 18.911 12.241 1.00 87.94 209 LYS A C 1
ATOM 1705 O O . LYS A 1 209 ? 8.256 18.467 11.273 1.00 87.94 209 LYS A O 1
ATOM 1710 N N . LYS A 1 210 ? 6.337 18.733 12.412 1.00 85.31 210 LYS A N 1
ATOM 1711 C CA . LYS A 1 210 ? 5.491 18.075 11.406 1.00 85.31 210 LYS A CA 1
ATOM 1712 C C . LYS A 1 210 ? 5.422 18.877 10.113 1.00 85.31 210 LYS A C 1
ATOM 1714 O O . LYS A 1 210 ? 5.538 18.282 9.052 1.00 85.31 210 LYS A O 1
ATOM 1719 N N . CYS A 1 211 ? 5.265 20.200 10.201 1.00 86.19 211 CYS A N 1
ATOM 1720 C CA . CYS A 1 211 ? 5.262 21.072 9.028 1.00 86.19 211 CYS A CA 1
ATOM 1721 C C . CYS A 1 211 ? 6.604 21.011 8.291 1.00 86.19 211 CYS A C 1
ATOM 1723 O O . CYS A 1 211 ? 6.612 20.813 7.086 1.00 86.19 211 CYS A O 1
ATOM 1725 N N . VAL A 1 212 ? 7.729 21.085 9.012 1.00 86.12 212 VAL A N 1
ATOM 1726 C CA . VAL A 1 212 ? 9.070 20.931 8.420 1.00 86.12 212 VAL A CA 1
ATOM 1727 C C . VAL A 1 212 ? 9.228 19.559 7.759 1.00 86.12 212 VAL A C 1
ATOM 1729 O O . VAL A 1 212 ? 9.705 19.480 6.632 1.00 86.12 212 VAL A O 1
ATOM 1732 N N . GLY A 1 213 ? 8.782 18.486 8.421 1.00 83.06 213 GLY A N 1
ATOM 1733 C CA . GLY A 1 213 ? 8.801 17.139 7.848 1.00 83.06 213 GLY A CA 1
ATOM 1734 C C . GLY A 1 213 ? 7.929 17.005 6.595 1.00 83.06 213 GLY A C 1
ATOM 1735 O O . GLY A 1 213 ? 8.347 16.376 5.626 1.00 83.06 213 GLY A O 1
ATOM 1736 N N . ALA A 1 214 ? 6.750 17.634 6.577 1.00 80.50 214 ALA A N 1
ATOM 1737 C CA . ALA A 1 214 ? 5.869 17.666 5.410 1.00 80.50 214 ALA A CA 1
ATOM 1738 C C . ALA A 1 214 ? 6.496 18.426 4.231 1.00 80.50 214 ALA A C 1
ATOM 1740 O O . ALA A 1 214 ? 6.297 18.038 3.083 1.00 80.50 214 ALA A O 1
ATOM 1741 N N . SER A 1 215 ? 7.320 19.441 4.504 1.00 79.75 215 SER A N 1
ATOM 1742 C CA . SER A 1 215 ? 8.099 20.144 3.480 1.00 79.75 215 SER A CA 1
ATOM 1743 C C . SER A 1 215 ? 9.252 19.313 2.901 1.00 79.75 215 SER A C 1
ATOM 1745 O O . SER A 1 215 ? 9.953 19.794 2.015 1.00 79.75 215 SER A O 1
ATOM 1747 N N . GLY A 1 216 ? 9.453 18.063 3.337 1.00 73.69 216 GLY A N 1
ATOM 1748 C CA . GLY A 1 216 ? 10.458 17.153 2.778 1.00 73.69 216 GLY A CA 1
ATOM 1749 C C . GLY A 1 216 ? 10.303 16.893 1.273 1.00 73.69 216 GLY A C 1
ATOM 1750 O O . GLY A 1 216 ? 11.285 16.574 0.605 1.00 73.69 216 GLY A O 1
ATOM 1751 N N . THR A 1 217 ? 9.113 17.114 0.703 1.00 72.94 217 THR A N 1
ATOM 1752 C CA . THR A 1 217 ? 8.892 17.107 -0.757 1.00 72.94 217 THR A CA 1
ATOM 1753 C C . THR A 1 217 ? 9.691 18.189 -1.492 1.00 72.94 217 THR A C 1
ATOM 1755 O O . THR A 1 217 ? 9.938 18.063 -2.686 1.00 72.94 217 THR A O 1
ATOM 1758 N N . LEU A 1 218 ? 10.128 19.229 -0.778 1.00 80.69 218 LEU A N 1
ATOM 1759 C CA . LEU A 1 218 ? 10.979 20.320 -1.254 1.00 80.69 218 LEU A CA 1
ATOM 1760 C C . LEU A 1 218 ? 12.433 20.149 -0.789 1.00 80.69 218 LEU A C 1
ATOM 1762 O O . LEU A 1 218 ? 13.165 21.130 -0.671 1.00 80.69 218 LEU A O 1
ATOM 1766 N N . GLY A 1 219 ? 12.860 18.917 -0.489 1.00 80.75 219 GLY A N 1
ATOM 1767 C CA . GLY A 1 219 ? 14.139 18.633 0.166 1.00 80.75 219 GLY A CA 1
ATOM 1768 C C . GLY A 1 219 ? 15.363 19.253 -0.516 1.00 80.75 219 GLY A C 1
ATOM 1769 O O . GLY A 1 219 ? 16.249 19.738 0.177 1.00 80.75 219 GLY A O 1
ATOM 1770 N N . SER A 1 220 ? 15.398 19.315 -1.851 1.00 81.44 220 SER A N 1
ATOM 1771 C CA . SER A 1 220 ? 16.485 19.973 -2.595 1.00 81.44 220 SER A CA 1
ATOM 1772 C C . SER A 1 220 ? 16.511 21.490 -2.384 1.00 81.44 220 SER A C 1
ATOM 1774 O O . SER A 1 220 ? 17.568 22.058 -2.122 1.00 81.44 220 SER A O 1
ATOM 1776 N N . VAL A 1 221 ? 15.347 22.142 -2.433 1.00 85.38 221 VAL A N 1
ATOM 1777 C CA . VAL A 1 221 ? 15.197 23.588 -2.204 1.00 85.38 221 VAL A CA 1
ATOM 1778 C C . VAL A 1 221 ? 15.546 23.941 -0.759 1.00 85.38 221 VAL A C 1
ATOM 1780 O O . VAL A 1 221 ? 16.319 24.864 -0.510 1.00 85.38 221 VAL A O 1
ATOM 1783 N N . LEU A 1 222 ? 15.022 23.173 0.199 1.00 84.62 222 LEU A N 1
ATOM 1784 C CA . LEU A 1 222 ? 15.306 23.367 1.620 1.00 84.62 222 LEU A CA 1
ATOM 1785 C C . LEU A 1 222 ? 16.765 23.072 1.958 1.00 84.62 222 LEU A C 1
ATOM 1787 O O . LEU A 1 222 ? 17.348 23.789 2.764 1.00 84.62 222 LEU A O 1
ATOM 1791 N N . GLY A 1 223 ? 17.363 22.055 1.336 1.00 84.88 223 GLY A N 1
ATOM 1792 C CA . GLY A 1 223 ? 18.780 21.738 1.486 1.00 84.88 223 GLY A CA 1
ATOM 1793 C C . GLY A 1 223 ? 19.670 22.864 0.967 1.00 84.88 223 GLY A C 1
ATOM 1794 O O . GLY A 1 223 ? 20.595 23.276 1.660 1.00 84.88 223 GLY A O 1
ATOM 1795 N N . HIS A 1 224 ? 19.351 23.424 -0.204 1.00 84.81 224 HIS A N 1
ATOM 1796 C CA . HIS A 1 224 ? 20.064 24.581 -0.745 1.00 84.81 224 HIS A CA 1
ATOM 1797 C C . HIS A 1 224 ? 19.963 25.797 0.184 1.00 84.81 224 HIS A C 1
ATOM 1799 O O . HIS A 1 224 ? 20.980 26.389 0.538 1.00 84.81 224 HIS A O 1
ATOM 1805 N N . LEU A 1 225 ? 18.751 26.132 0.639 1.00 86.44 225 LEU A N 1
ATOM 1806 C CA . LEU A 1 225 ? 18.532 27.228 1.584 1.00 86.44 225 LEU A CA 1
ATOM 1807 C C . LEU A 1 225 ? 19.282 27.000 2.905 1.00 86.44 225 LEU A C 1
ATOM 1809 O O . LEU A 1 225 ? 19.922 27.913 3.419 1.00 86.44 225 LEU A O 1
ATOM 1813 N N . TYR A 1 226 ? 19.236 25.779 3.442 1.00 85.94 226 TYR A N 1
ATOM 1814 C CA . TYR A 1 226 ? 19.960 25.407 4.654 1.00 85.94 226 TYR A CA 1
ATOM 1815 C C . TYR A 1 226 ? 21.466 25.623 4.485 1.00 85.94 226 TYR A C 1
ATOM 1817 O O . TYR A 1 226 ? 22.085 26.242 5.347 1.00 85.94 226 TYR A O 1
ATOM 1825 N N . MET A 1 227 ? 22.041 25.186 3.359 1.00 85.25 227 MET A N 1
ATOM 1826 C CA . MET A 1 227 ? 23.453 25.416 3.045 1.00 85.25 227 MET A CA 1
ATOM 1827 C C . MET A 1 227 ? 23.781 26.906 2.930 1.00 85.25 227 MET A C 1
ATOM 1829 O O . MET A 1 227 ? 24.786 27.346 3.478 1.00 85.25 227 MET A O 1
ATOM 1833 N N . GLN A 1 228 ? 22.928 27.703 2.283 1.00 84.31 228 GLN A N 1
ATOM 1834 C CA . GLN A 1 228 ? 23.129 29.152 2.199 1.00 84.31 228 GLN A CA 1
ATOM 1835 C C . GLN A 1 228 ? 23.095 29.830 3.572 1.00 84.31 228 GLN A C 1
ATOM 1837 O O . GLN A 1 228 ? 23.888 30.727 3.815 1.00 84.31 228 GLN A O 1
ATOM 1842 N N . ILE A 1 229 ? 22.209 29.411 4.477 1.00 83.94 229 ILE A N 1
ATOM 1843 C CA . ILE A 1 229 ? 22.069 30.037 5.800 1.00 83.94 229 ILE A CA 1
ATOM 1844 C C . ILE A 1 229 ? 23.166 29.566 6.763 1.00 83.94 229 ILE A C 1
ATOM 1846 O O . ILE A 1 229 ? 23.760 30.380 7.462 1.00 83.94 229 ILE A O 1
ATOM 1850 N N . GLN A 1 230 ? 23.424 28.258 6.829 1.00 82.25 230 GLN A N 1
ATOM 1851 C CA . GLN A 1 230 ? 24.321 27.661 7.827 1.00 82.25 230 GLN A CA 1
ATOM 1852 C C . GLN A 1 230 ? 25.788 27.635 7.381 1.00 82.25 230 GLN A C 1
ATOM 1854 O O . GLN A 1 230 ? 26.678 27.561 8.222 1.00 82.25 230 GLN A O 1
ATOM 1859 N N . HIS A 1 231 ? 26.050 27.708 6.072 1.00 71.62 231 HIS A N 1
ATOM 1860 C CA . HIS A 1 231 ? 27.397 27.653 5.497 1.00 71.62 231 HIS A CA 1
ATOM 1861 C C . HIS A 1 231 ? 27.748 28.882 4.643 1.00 71.62 231 HIS A C 1
ATOM 1863 O O . HIS A 1 231 ? 28.679 28.811 3.836 1.00 71.62 231 HIS A O 1
ATOM 1869 N N . ALA A 1 232 ? 27.073 30.024 4.835 1.00 58.53 232 ALA A N 1
ATOM 1870 C CA . ALA A 1 232 ? 27.529 31.323 4.326 1.00 58.53 232 ALA A CA 1
ATOM 1871 C C . ALA A 1 232 ? 28.874 31.712 4.974 1.00 58.53 232 ALA A C 1
ATOM 1873 O O . ALA A 1 232 ? 28.924 32.486 5.923 1.00 58.53 232 ALA A O 1
ATOM 1874 N N . GLY A 1 233 ? 29.974 31.128 4.488 1.00 56.88 233 GLY A N 1
ATOM 1875 C CA . GLY A 1 233 ? 31.337 31.456 4.913 1.00 56.88 233 GLY A CA 1
ATOM 1876 C C . GLY A 1 233 ? 32.319 30.288 5.056 1.00 56.88 233 GLY A C 1
ATOM 1877 O O . GLY A 1 233 ? 33.505 30.552 5.214 1.00 56.88 233 GLY A O 1
ATOM 1878 N N . TYR A 1 234 ? 31.899 29.017 4.970 1.00 51.09 234 TYR A N 1
ATOM 1879 C CA . TYR A 1 234 ? 32.800 27.868 5.188 1.00 51.09 234 TYR A CA 1
ATOM 1880 C C . TYR A 1 234 ? 32.824 26.872 4.011 1.00 51.09 234 TYR A C 1
ATOM 1882 O O . TYR A 1 234 ? 32.044 25.928 3.938 1.00 51.09 234 TYR A O 1
ATOM 1890 N N . GLY A 1 235 ? 33.764 27.133 3.094 1.00 51.44 235 GLY A N 1
ATOM 1891 C CA . GLY A 1 235 ? 34.633 26.206 2.351 1.00 51.44 235 GLY A CA 1
ATOM 1892 C C . GLY A 1 235 ? 34.109 24.869 1.803 1.00 51.44 235 GLY A C 1
ATOM 1893 O O . GLY A 1 235 ? 34.053 23.871 2.513 1.00 51.44 235 GLY A O 1
ATOM 1894 N N . GLN A 1 236 ? 34.017 24.774 0.469 1.00 54.31 236 GLN A N 1
ATOM 1895 C CA . GLN A 1 236 ? 34.049 23.506 -0.291 1.00 54.31 236 GLN A CA 1
ATOM 1896 C C . GLN A 1 236 ? 35.423 22.784 -0.259 1.00 54.31 236 GLN A C 1
ATOM 1898 O O . GLN A 1 236 ? 35.625 21.793 -0.959 1.00 54.31 236 GLN A O 1
ATOM 1903 N N . VAL A 1 237 ? 36.392 23.268 0.524 1.00 54.47 237 VAL A N 1
ATOM 1904 C CA . VAL A 1 237 ? 37.807 22.866 0.409 1.00 54.47 237 VAL A CA 1
ATOM 1905 C C . VAL A 1 237 ? 38.140 21.594 1.210 1.00 54.47 237 VAL A C 1
ATOM 1907 O O . VAL A 1 237 ? 39.088 20.897 0.868 1.00 54.47 237 VAL A O 1
ATOM 1910 N N . HIS A 1 238 ? 37.350 21.209 2.223 1.00 50.66 238 HIS A N 1
ATOM 1911 C CA . HIS A 1 238 ? 37.713 20.088 3.111 1.00 50.66 238 HIS A CA 1
ATOM 1912 C C . HIS A 1 238 ? 37.146 18.704 2.753 1.00 50.66 238 HIS A C 1
ATOM 1914 O O . HIS A 1 238 ? 37.712 17.706 3.190 1.00 50.66 238 HIS A O 1
ATOM 1920 N N . GLN A 1 239 ? 36.089 18.588 1.942 1.00 51.72 239 GLN A N 1
ATOM 1921 C CA . GLN A 1 239 ? 35.505 17.267 1.638 1.00 51.72 239 GLN A CA 1
ATOM 1922 C C . GLN A 1 239 ? 36.212 16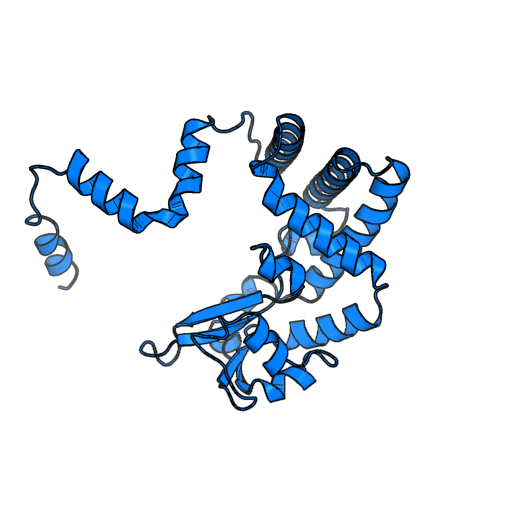.504 0.507 1.00 51.72 239 GLN A C 1
ATOM 1924 O O . GLN A 1 239 ? 36.177 15.274 0.506 1.00 51.72 239 GLN A O 1
ATOM 1929 N N . LYS A 1 240 ? 36.908 17.191 -0.413 1.00 50.97 240 LYS A N 1
ATOM 1930 C CA . LYS A 1 240 ? 37.648 16.525 -1.503 1.00 50.97 240 LYS A CA 1
ATOM 1931 C C . LYS A 1 240 ? 38.825 15.679 -0.997 1.00 50.97 240 LYS A C 1
ATOM 1933 O O . LYS A 1 240 ? 38.998 14.557 -1.456 1.00 50.97 240 LYS A O 1
ATOM 1938 N N . GLY A 1 241 ? 39.552 16.152 0.019 1.00 45.28 241 GLY A N 1
ATOM 1939 C CA . GLY A 1 241 ? 40.714 15.433 0.564 1.00 45.28 241 GLY A CA 1
ATOM 1940 C C . GLY A 1 241 ? 40.380 14.136 1.316 1.00 45.28 241 GLY A C 1
ATOM 1941 O O . GLY A 1 241 ? 41.232 13.261 1.437 1.00 45.28 241 GLY A O 1
ATOM 1942 N N . VAL A 1 242 ? 39.144 13.974 1.803 1.00 54.03 242 VAL A N 1
ATOM 1943 C CA . VAL A 1 242 ? 38.717 12.746 2.502 1.00 54.03 242 VAL A CA 1
ATOM 1944 C C . VAL A 1 242 ? 38.282 11.658 1.513 1.00 54.03 242 VAL A C 1
ATOM 1946 O O . VAL A 1 242 ? 38.568 10.488 1.745 1.00 54.03 242 VAL A O 1
ATOM 1949 N N . GLN A 1 243 ? 37.656 12.024 0.386 1.00 53.34 243 GLN A N 1
ATOM 1950 C CA . GLN A 1 243 ? 37.272 11.058 -0.656 1.00 53.34 243 GLN A CA 1
ATOM 1951 C C . GLN A 1 243 ? 38.476 10.522 -1.445 1.00 53.34 243 GLN A C 1
ATOM 1953 O O . GLN A 1 243 ? 38.480 9.356 -1.831 1.00 53.34 243 GLN A O 1
ATOM 1958 N N . GLU A 1 244 ? 39.516 11.337 -1.644 1.00 52.09 244 GLU A N 1
ATOM 1959 C CA . GLU A 1 244 ? 40.749 10.905 -2.320 1.00 52.09 244 GLU A CA 1
ATOM 1960 C C . GLU A 1 244 ? 41.591 9.946 -1.458 1.00 52.09 244 GLU A C 1
ATOM 1962 O O . GLU A 1 244 ? 42.215 9.032 -1.992 1.00 52.09 244 GLU A O 1
ATOM 1967 N N . ASN A 1 245 ? 41.548 10.080 -0.127 1.00 50.06 245 ASN A N 1
ATOM 1968 C CA . ASN A 1 245 ? 42.250 9.178 0.794 1.00 50.06 245 ASN A CA 1
ATOM 1969 C C . ASN A 1 245 ? 41.503 7.868 1.091 1.00 50.06 245 ASN A C 1
ATOM 1971 O O . ASN A 1 245 ? 42.127 6.935 1.580 1.00 50.06 245 ASN A O 1
ATOM 1975 N N . SER A 1 246 ? 40.201 7.769 0.797 1.00 49.06 246 SER A N 1
ATOM 1976 C CA . SER A 1 246 ? 39.456 6.500 0.884 1.00 49.06 246 SER A CA 1
ATOM 1977 C C . SER A 1 246 ? 39.481 5.686 -0.416 1.00 49.06 246 SER A C 1
ATOM 1979 O O . SER A 1 246 ? 38.889 4.612 -0.473 1.00 49.06 246 SER A O 1
ATOM 1981 N N . ALA A 1 247 ? 40.087 6.230 -1.476 1.00 50.84 247 ALA A N 1
ATOM 1982 C CA . ALA A 1 247 ? 40.253 5.587 -2.780 1.00 50.84 247 ALA A CA 1
ATOM 1983 C C . ALA A 1 247 ? 41.700 5.104 -3.033 1.00 50.84 247 ALA A C 1
ATOM 1985 O O . ALA A 1 247 ? 42.012 4.669 -4.143 1.00 50.84 247 ALA A O 1
ATOM 1986 N N . ARG A 1 248 ? 42.567 5.181 -2.015 1.00 42.91 248 ARG A N 1
ATOM 1987 C CA . ARG A 1 248 ? 43.851 4.473 -1.924 1.00 42.91 248 ARG A CA 1
ATOM 1988 C C . ARG A 1 248 ? 43.717 3.313 -0.948 1.00 42.91 248 ARG A C 1
ATOM 1990 O O . ARG A 1 248 ? 44.376 2.287 -1.207 1.00 42.91 248 ARG A O 1
#

pLDDT: mean 88.88, std 11.87, range [42.91, 98.69]

Radius of gyration: 21.81 Å; Cα contacts (8 Å, |Δi|>4): 271; chains: 1; bounding box: 66×47×51 Å

InterPro domains:
  IPR000718 Peptidase M13 [PS51885] (1-248)
  IPR000718 Peptidase M13 [PTHR11733] (12-227)
  IPR008753 Peptidase M13, N-terminal domain [PF05649] (10-228)
  IPR042089 Peptidase M13, domain 2 [G3DSA:1.10.1380.10] (1-239)